Protein AF-A0A183HI91-F1 (afdb_monomer_lite)

pLDDT: mean 83.78, std 17.4, range [24.05, 95.88]

Organism: NCBI:txid387005

Sequence (184 aa):
MNICNFQEDDVPLDVRMKQYDAVLAEGVLKSEWTILAIFPSPMLYAGPTEVQWHARARLAAGVSTYIVGRDPAGIQHPDTGDYLYDPTHGSKVLSMAPGLPNLDVVPFRVAAYDKTKSKMAFFDPSRSDDFMFISGTKMRSYARDGIEPPEGFMAPKAWKVIIEFVNIFCLSYRVFLKSQDYLF

Structure (mmCIF, N/CA/C/O backbone):
data_AF-A0A183HI91-F1
#
_entry.id   AF-A0A183HI91-F1
#
loop_
_atom_site.group_PDB
_atom_site.id
_atom_site.type_symbol
_atom_site.label_atom_id
_atom_site.label_alt_id
_atom_site.label_comp_id
_atom_site.label_asym_id
_atom_site.label_entity_id
_atom_site.label_seq_id
_atom_site.pdbx_PDB_ins_code
_atom_site.Cartn_x
_atom_site.Cartn_y
_atom_site.Cartn_z
_atom_site.occupancy
_atom_site.B_iso_or_equiv
_atom_site.auth_seq_id
_atom_site.auth_comp_id
_atom_site.auth_asym_id
_atom_site.auth_atom_id
_atom_site.pdbx_PDB_model_num
ATOM 1 N N . MET A 1 1 ? 10.383 -23.361 6.490 1.00 32.69 1 MET A N 1
ATOM 2 C CA . MET A 1 1 ? 10.941 -22.759 5.261 1.00 32.69 1 MET A CA 1
ATOM 3 C C . MET A 1 1 ? 10.393 -21.343 5.195 1.00 32.69 1 MET A C 1
ATOM 5 O O . MET A 1 1 ? 9.182 -21.204 5.093 1.00 32.69 1 MET A O 1
ATOM 9 N N . ASN A 1 2 ? 11.226 -20.317 5.393 1.00 45.72 2 ASN A N 1
ATOM 10 C CA . ASN A 1 2 ? 10.772 -18.923 5.332 1.00 45.72 2 ASN A CA 1
ATOM 11 C C . ASN A 1 2 ? 10.514 -18.581 3.864 1.00 45.72 2 ASN A C 1
ATOM 13 O O . ASN A 1 2 ? 11.447 -18.514 3.073 1.00 45.72 2 ASN A O 1
ATOM 17 N N . ILE A 1 3 ? 9.237 -18.471 3.494 1.00 49.56 3 ILE A N 1
ATOM 18 C CA . ILE A 1 3 ? 8.792 -18.355 2.095 1.00 49.56 3 ILE A CA 1
ATOM 19 C C . ILE A 1 3 ? 9.192 -16.995 1.488 1.00 49.56 3 ILE A C 1
ATOM 21 O O . ILE A 1 3 ? 9.334 -16.892 0.276 1.00 49.56 3 ILE A O 1
ATOM 25 N N . CYS A 1 4 ? 9.449 -15.982 2.323 1.00 52.44 4 CYS A N 1
ATOM 26 C CA . CYS A 1 4 ? 9.899 -14.645 1.936 1.00 52.44 4 CYS A CA 1
ATOM 27 C C . CYS A 1 4 ? 10.785 -14.063 3.054 1.00 52.44 4 CYS A C 1
ATOM 29 O O . CYS A 1 4 ? 10.439 -14.200 4.229 1.00 52.44 4 CYS A O 1
ATOM 31 N N . ASN A 1 5 ? 11.882 -13.386 2.703 1.00 58.12 5 ASN A N 1
ATOM 32 C CA . ASN A 1 5 ? 12.651 -12.578 3.655 1.00 58.12 5 ASN A CA 1
ATOM 33 C C . ASN A 1 5 ? 12.019 -11.183 3.756 1.00 58.12 5 ASN A C 1
ATOM 35 O O . ASN A 1 5 ? 11.841 -10.523 2.731 1.00 58.12 5 ASN A O 1
ATOM 39 N N . PHE A 1 6 ? 11.688 -10.772 4.979 1.00 65.38 6 PHE A N 1
ATOM 40 C CA . PHE A 1 6 ? 11.247 -9.425 5.348 1.00 65.38 6 PHE A CA 1
ATOM 41 C C . PHE A 1 6 ? 12.207 -8.864 6.403 1.00 65.38 6 PHE A C 1
ATOM 43 O O . PHE A 1 6 ? 12.954 -9.627 7.020 1.00 65.38 6 PHE A O 1
ATOM 50 N N . GLN A 1 7 ? 12.188 -7.550 6.612 1.00 69.69 7 GLN A N 1
ATOM 51 C CA . GLN A 1 7 ? 12.899 -6.912 7.717 1.00 69.69 7 GLN A CA 1
ATOM 52 C C . GLN A 1 7 ? 12.356 -7.412 9.069 1.00 69.69 7 GLN A C 1
ATOM 54 O O . GLN A 1 7 ? 11.183 -7.761 9.176 1.00 69.69 7 GLN A O 1
ATOM 59 N N . GLU A 1 8 ? 13.197 -7.442 10.109 1.00 69.50 8 GLU A N 1
ATOM 60 C CA . GLU A 1 8 ? 12.844 -7.998 11.430 1.00 69.50 8 GLU A CA 1
ATOM 61 C C . GLU A 1 8 ? 11.635 -7.318 12.097 1.00 69.50 8 GLU A C 1
ATOM 63 O O . GLU A 1 8 ? 10.901 -7.964 12.842 1.00 69.50 8 GLU A O 1
ATOM 68 N N . ASP A 1 9 ? 11.390 -6.041 11.791 1.00 74.19 9 ASP A N 1
ATOM 69 C CA . ASP A 1 9 ? 10.280 -5.257 12.351 1.00 74.19 9 ASP A CA 1
ATOM 70 C C . ASP A 1 9 ? 8.944 -5.417 11.597 1.00 74.19 9 ASP A C 1
ATOM 72 O O . ASP A 1 9 ? 7.925 -4.829 12.000 1.00 74.19 9 ASP A O 1
ATOM 76 N N . ASP A 1 10 ? 8.929 -6.184 10.502 1.00 79.12 10 ASP A N 1
ATOM 77 C CA . ASP A 1 10 ? 7.719 -6.451 9.730 1.00 79.12 10 ASP A CA 1
ATOM 78 C C . ASP A 1 10 ? 6.853 -7.536 10.373 1.00 79.12 10 ASP A C 1
ATOM 80 O O . ASP A 1 10 ? 7.319 -8.491 10.994 1.00 79.12 10 ASP A O 1
ATOM 84 N N . VAL A 1 11 ? 5.538 -7.418 10.171 1.00 84.00 11 VAL A N 1
ATOM 85 C CA . VAL A 1 11 ? 4.587 -8.420 10.659 1.00 84.00 11 VAL A CA 1
ATOM 86 C C . VAL A 1 11 ? 4.826 -9.753 9.925 1.00 84.00 11 VAL A C 1
ATOM 88 O O . VAL A 1 11 ? 4.776 -9.784 8.684 1.00 84.00 11 VAL A O 1
ATOM 91 N N . PRO A 1 12 ? 5.027 -10.868 10.656 1.00 87.94 12 PRO A N 1
ATOM 92 C CA . PRO A 1 12 ? 5.241 -12.186 10.070 1.00 87.94 12 PRO A CA 1
ATOM 93 C C . PRO A 1 12 ? 4.147 -12.601 9.080 1.00 87.94 12 PRO A C 1
ATOM 95 O O . PRO A 1 12 ? 2.994 -12.163 9.152 1.00 87.94 12 PRO A O 1
ATOM 98 N N . LEU A 1 13 ? 4.516 -13.455 8.122 1.00 85.94 13 LEU A N 1
ATOM 99 C CA . LEU A 1 13 ? 3.625 -13.871 7.037 1.00 85.94 13 LEU A CA 1
ATOM 100 C C . LEU A 1 13 ? 2.351 -14.555 7.551 1.00 85.94 13 LEU A C 1
ATOM 102 O O . LEU A 1 13 ? 1.264 -14.238 7.082 1.00 85.94 13 LEU A O 1
ATOM 106 N N . ASP A 1 14 ? 2.470 -15.465 8.513 1.00 89.75 14 ASP A N 1
ATOM 107 C CA . ASP A 1 14 ? 1.343 -16.204 9.089 1.00 89.75 14 ASP A CA 1
ATOM 108 C C . ASP A 1 14 ? 0.324 -15.274 9.767 1.00 89.75 14 ASP A C 1
ATOM 110 O O . ASP A 1 14 ? -0.886 -15.459 9.621 1.00 89.75 14 ASP A O 1
ATOM 114 N N . VAL A 1 15 ? 0.801 -14.226 10.440 1.00 90.75 15 VAL A N 1
ATOM 115 C CA . VAL A 1 15 ? -0.043 -13.193 11.053 1.00 90.75 15 VAL A CA 1
ATOM 116 C C . VAL A 1 15 ? -0.732 -12.346 9.985 1.00 90.75 15 VAL A C 1
ATOM 118 O O . VAL A 1 15 ? -1.933 -12.094 10.085 1.00 90.75 15 VAL A O 1
ATOM 121 N N . ARG A 1 16 ? -0.013 -11.944 8.927 1.00 90.44 16 ARG A N 1
ATOM 122 C CA . ARG A 1 16 ? -0.613 -11.199 7.806 1.00 90.44 16 ARG A CA 1
ATOM 123 C C . ARG A 1 16 ? -1.688 -12.001 7.086 1.00 90.44 16 ARG A C 1
ATOM 125 O O . ARG A 1 16 ? -2.729 -11.439 6.775 1.00 90.44 16 ARG A O 1
ATOM 132 N N . MET A 1 17 ? -1.484 -13.301 6.879 1.00 92.69 17 MET A N 1
ATOM 133 C CA . MET A 1 17 ? -2.503 -14.162 6.267 1.00 92.69 17 MET A CA 1
ATOM 134 C C . MET A 1 17 ? -3.780 -14.211 7.113 1.00 92.69 17 MET A C 1
ATOM 136 O O . MET A 1 17 ? -4.859 -13.966 6.583 1.00 92.69 17 MET A O 1
ATOM 140 N N . LYS A 1 18 ? -3.660 -14.389 8.439 1.00 94.12 18 LYS A N 1
ATOM 141 C CA . LYS A 1 18 ? -4.812 -14.310 9.358 1.00 94.12 18 LYS A CA 1
ATOM 142 C C . LYS A 1 18 ? -5.509 -12.948 9.300 1.00 94.12 18 LYS A C 1
ATOM 144 O O . LYS A 1 18 ? -6.734 -12.873 9.375 1.00 94.12 18 LYS A O 1
ATOM 149 N N . GLN A 1 19 ? -4.738 -11.868 9.168 1.00 94.12 19 GLN A N 1
ATOM 150 C CA . GLN A 1 19 ? -5.280 -10.516 9.052 1.00 94.12 19 GLN A CA 1
ATOM 151 C C . GLN A 1 19 ? -6.049 -10.335 7.734 1.00 94.12 19 GLN A C 1
ATOM 153 O O . GLN A 1 19 ? -7.155 -9.797 7.760 1.00 94.12 19 GLN A O 1
ATOM 158 N N . TYR A 1 20 ? -5.530 -10.834 6.609 1.00 93.06 20 TYR A N 1
ATOM 159 C CA . TYR A 1 20 ? -6.219 -10.789 5.316 1.00 93.06 20 TYR A CA 1
ATOM 160 C C . TYR A 1 20 ? -7.494 -11.638 5.302 1.00 93.06 20 TYR A C 1
ATOM 162 O O . TYR A 1 20 ? -8.523 -11.170 4.810 1.00 93.06 20 TYR A O 1
ATOM 170 N N . ASP A 1 21 ? -7.469 -12.829 5.903 1.00 93.94 21 ASP A N 1
ATOM 171 C CA . ASP A 1 21 ? -8.662 -13.668 6.058 1.00 93.94 21 ASP A CA 1
ATOM 172 C C . ASP A 1 21 ? -9.749 -12.946 6.866 1.00 93.94 21 ASP A C 1
ATOM 174 O O . ASP A 1 21 ? -10.928 -12.988 6.511 1.00 93.94 21 ASP A O 1
ATOM 178 N N . ALA A 1 22 ? -9.363 -12.212 7.915 1.00 94.56 22 ALA A N 1
ATOM 179 C CA . ALA A 1 22 ? -10.292 -11.399 8.694 1.00 94.56 22 ALA A CA 1
ATOM 180 C C . ALA A 1 22 ? -10.894 -10.243 7.871 1.00 94.56 22 ALA A C 1
ATOM 182 O O . ALA A 1 22 ? -12.100 -10.013 7.948 1.00 94.56 22 ALA A O 1
ATOM 183 N N . VAL A 1 23 ? -10.094 -9.559 7.042 1.00 93.38 23 VAL A N 1
ATOM 184 C CA . VAL A 1 23 ? -10.575 -8.503 6.125 1.00 93.38 23 VAL A CA 1
ATOM 185 C C . VAL A 1 23 ? -11.598 -9.054 5.124 1.00 93.38 23 VAL A C 1
ATOM 187 O O . VAL A 1 23 ? -12.630 -8.419 4.888 1.00 93.38 23 VAL A O 1
ATOM 190 N N . LEU A 1 24 ? -11.343 -10.239 4.559 1.00 93.00 24 LEU A N 1
ATOM 191 C CA . LEU A 1 24 ? -12.271 -10.919 3.648 1.00 93.00 24 LEU A CA 1
ATOM 192 C C . LEU A 1 24 ? -13.552 -11.361 4.369 1.00 93.00 24 LEU A C 1
ATOM 194 O O . LEU A 1 24 ? -14.649 -11.174 3.845 1.00 93.00 24 LEU A O 1
ATOM 198 N N . ALA A 1 25 ? -13.434 -11.890 5.589 1.00 93.62 25 ALA A N 1
ATOM 199 C CA . ALA A 1 25 ? -14.570 -12.342 6.393 1.00 93.62 25 ALA A CA 1
ATOM 200 C C . ALA A 1 25 ? -15.494 -11.202 6.858 1.00 93.62 25 ALA A C 1
ATOM 202 O O . ALA A 1 25 ? -16.647 -11.454 7.209 1.00 93.62 25 ALA A O 1
ATOM 203 N N . GLU A 1 26 ? -15.003 -9.962 6.899 1.00 92.94 26 GLU A N 1
ATOM 204 C CA . GLU A 1 26 ? -15.807 -8.766 7.188 1.00 92.94 26 GLU A CA 1
ATOM 205 C C . GLU A 1 26 ? -16.381 -8.100 5.931 1.00 92.94 26 GLU A C 1
ATOM 207 O O . GLU A 1 26 ? -17.105 -7.113 6.035 1.00 92.94 26 GLU A O 1
ATOM 212 N N . GLY A 1 27 ? -16.087 -8.631 4.741 1.00 91.94 27 GLY A N 1
ATOM 213 C CA . GLY A 1 27 ? -16.642 -8.130 3.485 1.00 91.94 27 GLY A CA 1
ATOM 214 C C . GLY A 1 27 ? -16.090 -6.772 3.047 1.00 91.94 27 GLY A C 1
ATOM 215 O O . GLY A 1 27 ? -16.649 -6.162 2.136 1.00 91.94 27 GLY A O 1
ATOM 216 N N . VAL A 1 28 ? -14.986 -6.306 3.649 1.00 91.12 28 VAL A N 1
ATOM 217 C CA . VAL A 1 28 ? -14.257 -5.112 3.178 1.00 91.12 28 VAL A CA 1
ATOM 218 C C . VAL A 1 28 ? -13.757 -5.338 1.751 1.00 91.12 28 VAL A C 1
ATOM 220 O O . VAL A 1 28 ? -13.849 -4.451 0.904 1.00 91.12 28 VAL A O 1
ATOM 223 N N . LEU A 1 29 ? -13.285 -6.557 1.479 1.00 90.88 29 LEU A N 1
ATOM 224 C CA . LEU A 1 29 ? -13.077 -7.092 0.139 1.00 90.88 29 LEU A CA 1
ATOM 225 C C . LEU A 1 29 ? -14.041 -8.261 -0.065 1.00 90.88 29 LEU A C 1
ATOM 227 O O . LEU A 1 29 ? -14.218 -9.092 0.825 1.00 90.88 29 LEU A O 1
ATOM 231 N N . LYS A 1 30 ? -14.671 -8.338 -1.239 1.00 91.62 30 LYS A N 1
ATOM 232 C CA . LYS A 1 30 ? -15.605 -9.425 -1.555 1.00 91.62 30 LYS A CA 1
ATOM 233 C C . LYS A 1 30 ? -14.825 -10.686 -1.916 1.00 91.62 30 LYS A C 1
ATOM 235 O O . LYS A 1 30 ? -14.100 -10.687 -2.910 1.00 91.62 30 LYS A O 1
ATOM 240 N N . SER A 1 31 ? -15.013 -11.760 -1.154 1.00 90.50 31 SER A N 1
ATOM 241 C CA . SER A 1 31 ? -14.347 -13.052 -1.378 1.00 90.50 31 SER A CA 1
ATOM 242 C C . SER A 1 31 ? -14.644 -13.652 -2.756 1.00 90.50 31 SER A C 1
ATOM 244 O O . SER A 1 31 ? -13.747 -14.199 -3.382 1.00 90.50 31 SER A O 1
ATOM 246 N N . GLU A 1 32 ? -15.862 -13.470 -3.272 1.00 94.44 32 GLU A N 1
ATOM 247 C CA . GLU A 1 32 ? -16.292 -13.938 -4.603 1.00 94.44 32 GLU A CA 1
ATOM 248 C C . GLU A 1 32 ? -15.421 -13.416 -5.759 1.00 94.44 32 GLU A C 1
ATOM 250 O O . GLU A 1 32 ? -15.295 -14.077 -6.786 1.00 94.44 32 GLU A O 1
ATOM 255 N N . TRP A 1 33 ? -14.822 -12.232 -5.594 1.00 93.00 33 TRP A N 1
ATOM 256 C CA . TRP A 1 33 ? -14.044 -11.537 -6.628 1.00 93.00 33 TRP A CA 1
ATOM 257 C C . TRP A 1 33 ? -12.560 -11.414 -6.268 1.00 93.00 33 TRP A C 1
ATOM 259 O O . TRP A 1 33 ? -11.811 -10.751 -6.985 1.00 93.00 33 TRP A O 1
ATOM 269 N N . THR A 1 34 ? -12.128 -12.016 -5.154 1.00 93.06 34 THR A N 1
ATOM 270 C CA . THR A 1 34 ? -10.775 -11.837 -4.616 1.00 93.06 34 THR A CA 1
ATOM 271 C C . THR A 1 34 ? -10.050 -13.170 -4.518 1.00 93.06 34 THR A C 1
ATOM 273 O O . THR A 1 34 ? -10.474 -14.069 -3.798 1.00 93.06 34 THR A O 1
ATOM 276 N N . ILE A 1 35 ? -8.901 -13.268 -5.186 1.00 93.81 35 ILE A N 1
ATOM 277 C CA . ILE A 1 35 ? -7.965 -14.383 -5.023 1.00 93.81 35 ILE A CA 1
ATOM 278 C C . ILE A 1 35 ? -6.839 -13.923 -4.097 1.00 93.81 35 ILE A C 1
ATOM 280 O O . ILE A 1 35 ? -6.105 -12.989 -4.423 1.00 93.81 35 ILE A O 1
ATOM 284 N N . LEU A 1 36 ? -6.693 -14.592 -2.953 1.00 92.75 36 LEU A N 1
ATOM 285 C CA . LEU A 1 36 ? -5.581 -14.380 -2.030 1.00 92.75 36 LEU A CA 1
ATOM 286 C C . LEU A 1 36 ? -4.475 -15.404 -2.315 1.00 92.75 36 LEU A C 1
ATOM 288 O O . LEU A 1 36 ? -4.703 -16.609 -2.238 1.00 92.75 36 LEU A O 1
ATOM 292 N N . ALA A 1 37 ? -3.275 -14.926 -2.646 1.00 92.25 37 ALA A N 1
ATOM 293 C CA . ALA A 1 37 ? -2.123 -15.767 -2.964 1.00 92.25 37 ALA A CA 1
ATOM 294 C C . ALA A 1 37 ? -0.824 -15.174 -2.401 1.00 92.25 37 ALA A C 1
ATOM 296 O O . ALA A 1 37 ? -0.688 -13.959 -2.252 1.00 92.25 37 ALA A O 1
ATOM 297 N N . ILE A 1 38 ? 0.149 -16.042 -2.116 1.00 91.88 38 ILE A N 1
ATOM 298 C CA . ILE A 1 38 ? 1.470 -15.649 -1.614 1.00 91.88 38 ILE A CA 1
ATOM 299 C C . ILE A 1 38 ? 2.419 -15.474 -2.799 1.00 91.88 38 ILE A C 1
ATOM 301 O O . ILE A 1 38 ? 2.582 -16.380 -3.614 1.00 91.88 38 ILE A O 1
ATOM 305 N N . PHE A 1 39 ? 3.073 -14.316 -2.877 1.00 91.75 39 PHE A N 1
ATOM 306 C CA . PHE A 1 39 ? 4.145 -14.070 -3.837 1.00 91.75 39 PHE A CA 1
ATOM 307 C C . PHE A 1 39 ? 5.490 -14.488 -3.216 1.00 91.75 39 PHE A C 1
ATOM 309 O O . PHE A 1 39 ? 5.916 -13.835 -2.268 1.00 91.75 39 PHE A O 1
ATOM 316 N N . PRO A 1 40 ? 6.170 -15.537 -3.718 1.00 91.56 40 PRO A N 1
ATOM 317 C CA . PRO A 1 40 ? 7.313 -16.160 -3.037 1.00 91.56 40 PRO A CA 1
ATOM 318 C C . PRO A 1 40 ? 8.649 -15.418 -3.229 1.00 91.56 40 PRO A C 1
ATOM 320 O O . PRO A 1 40 ? 9.707 -15.957 -2.917 1.00 91.56 40 PRO A O 1
ATOM 323 N N . SER A 1 41 ? 8.640 -14.205 -3.789 1.00 88.00 41 SER A N 1
ATOM 324 C CA . SER A 1 41 ? 9.863 -13.409 -3.920 1.00 88.00 41 SER A CA 1
ATOM 325 C C . SER A 1 41 ? 10.292 -12.876 -2.550 1.00 88.00 41 SER A C 1
ATOM 327 O O . SER A 1 41 ? 9.428 -12.447 -1.778 1.00 88.00 41 SER A O 1
ATOM 329 N N . PRO A 1 42 ? 11.601 -12.822 -2.247 1.00 90.81 42 PRO A N 1
ATOM 330 C CA . PRO A 1 42 ? 12.087 -11.995 -1.149 1.00 90.81 42 PRO A CA 1
ATOM 331 C C . PRO A 1 42 ? 11.769 -10.517 -1.420 1.00 90.81 42 PRO A C 1
ATOM 333 O O . PRO A 1 42 ? 11.684 -10.109 -2.585 1.00 90.81 42 PRO A O 1
ATOM 336 N N . MET A 1 43 ? 11.596 -9.743 -0.346 1.00 89.56 43 MET A N 1
ATOM 337 C CA . MET A 1 43 ? 11.436 -8.291 -0.402 1.00 89.56 43 MET A CA 1
ATOM 338 C C . MET A 1 43 ? 12.818 -7.638 -0.284 1.00 89.56 43 MET A C 1
ATOM 340 O O . MET A 1 43 ? 13.558 -7.943 0.651 1.00 89.56 43 MET A O 1
ATOM 344 N N . LEU A 1 44 ? 13.184 -6.778 -1.237 1.00 91.88 44 LEU A N 1
ATOM 345 C CA . LEU A 1 44 ? 14.501 -6.118 -1.262 1.00 91.88 44 LEU A CA 1
ATOM 346 C C . LEU A 1 44 ? 14.470 -4.689 -0.706 1.00 91.88 44 LEU A C 1
ATOM 348 O O . LEU A 1 44 ? 15.525 -4.140 -0.402 1.00 91.88 44 LEU A O 1
ATOM 352 N N . TYR A 1 45 ? 13.278 -4.104 -0.580 1.00 91.81 45 TYR A N 1
ATOM 353 C CA . TYR A 1 45 ? 13.049 -2.704 -0.219 1.00 91.81 45 TYR A CA 1
ATOM 354 C C .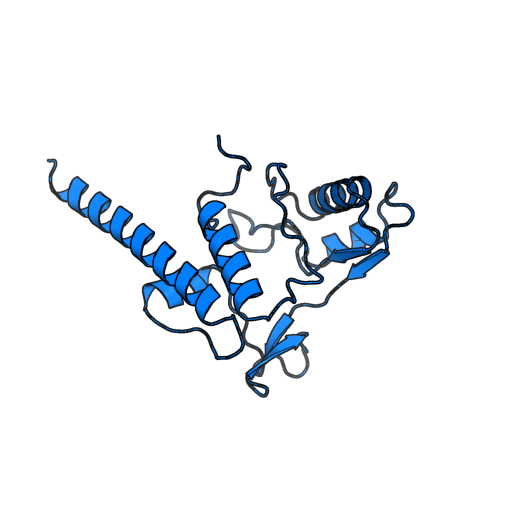 TYR A 1 45 ? 13.784 -1.728 -1.150 1.00 91.81 45 TYR A C 1
ATOM 356 O O . TYR A 1 45 ? 14.303 -0.702 -0.714 1.00 91.81 45 TYR A O 1
ATOM 364 N N . ALA A 1 46 ? 13.837 -2.056 -2.449 1.00 94.75 46 ALA A N 1
ATOM 365 C CA . ALA A 1 46 ? 14.587 -1.303 -3.459 1.00 94.75 46 ALA A CA 1
ATOM 366 C C . ALA A 1 46 ? 13.717 -0.335 -4.294 1.00 94.75 46 ALA A C 1
ATOM 368 O O . ALA A 1 46 ? 14.053 0.004 -5.437 1.00 94.75 46 ALA A O 1
ATOM 369 N N . GLY A 1 47 ? 12.580 0.097 -3.742 1.00 94.44 47 GLY A N 1
ATOM 370 C CA . GLY A 1 47 ? 11.793 1.231 -4.223 1.00 94.44 47 GLY A CA 1
ATOM 371 C C . GLY A 1 47 ? 11.397 1.156 -5.709 1.00 94.44 47 GLY A C 1
ATOM 372 O O . GLY A 1 47 ? 10.892 0.126 -6.171 1.00 94.44 47 GLY A O 1
ATOM 373 N N . PRO A 1 48 ? 11.639 2.224 -6.502 1.00 95.12 48 PRO A N 1
ATOM 374 C CA . PRO A 1 48 ? 11.280 2.281 -7.924 1.00 95.12 48 PRO A CA 1
ATOM 375 C C . PRO A 1 48 ? 11.909 1.193 -8.811 1.00 95.12 48 PRO A C 1
ATOM 377 O O . PRO A 1 48 ? 11.398 0.911 -9.897 1.00 95.12 48 PRO A O 1
ATOM 380 N N . THR A 1 49 ? 13.008 0.573 -8.384 1.00 95.25 49 THR A N 1
ATOM 381 C CA . THR A 1 49 ? 13.607 -0.558 -9.107 1.00 95.25 49 THR A CA 1
ATOM 382 C C . THR A 1 49 ? 12.821 -1.837 -8.837 1.00 95.25 49 THR A C 1
ATOM 384 O O . THR A 1 49 ? 12.469 -2.569 -9.761 1.00 95.25 49 THR A O 1
ATOM 387 N N . GLU A 1 50 ? 12.485 -2.095 -7.575 1.00 95.88 50 GLU A N 1
ATOM 388 C CA . GLU A 1 50 ? 11.776 -3.311 -7.180 1.00 95.88 50 GLU A CA 1
ATOM 389 C C . GLU A 1 50 ? 10.305 -3.312 -7.612 1.00 95.88 50 GLU A C 1
ATOM 391 O O . GLU A 1 50 ? 9.780 -4.357 -8.004 1.00 95.88 50 GLU A O 1
ATOM 396 N N . VAL A 1 51 ? 9.637 -2.154 -7.634 1.00 95.38 51 VAL A N 1
ATOM 397 C CA . VAL A 1 51 ? 8.235 -2.082 -8.085 1.00 95.38 51 VAL A CA 1
ATOM 398 C C . VAL A 1 51 ? 8.063 -2.559 -9.536 1.00 95.38 51 VAL A C 1
ATOM 400 O O . VAL A 1 51 ? 7.030 -3.137 -9.874 1.00 95.38 51 VAL A O 1
ATOM 403 N N . GLN A 1 52 ? 9.087 -2.405 -10.384 1.00 94.94 52 GLN A N 1
ATOM 404 C CA . GLN A 1 52 ? 9.078 -2.941 -11.750 1.00 94.94 52 GLN A CA 1
ATOM 405 C C . GLN A 1 52 ? 9.101 -4.475 -11.754 1.00 94.94 52 GLN A C 1
ATOM 407 O O . GLN A 1 52 ? 8.346 -5.098 -12.502 1.00 94.94 52 GLN A O 1
ATOM 412 N N . TRP A 1 53 ? 9.912 -5.093 -10.887 1.00 95.31 53 TRP A N 1
ATOM 413 C CA . TRP A 1 53 ? 9.921 -6.548 -10.693 1.00 95.31 53 TRP A CA 1
ATOM 414 C C . TRP A 1 53 ? 8.561 -7.045 -10.205 1.00 95.31 53 TRP A C 1
ATOM 416 O O . TRP A 1 53 ? 8.005 -7.996 -10.760 1.00 95.31 53 TRP A O 1
ATOM 426 N N . HIS A 1 54 ? 7.984 -6.359 -9.216 1.00 94.94 54 HIS A N 1
ATOM 427 C CA . HIS A 1 54 ? 6.666 -6.696 -8.688 1.00 94.94 54 HIS A CA 1
ATOM 428 C C . HIS A 1 54 ? 5.607 -6.672 -9.789 1.00 94.94 54 HIS A C 1
ATOM 430 O O . HIS A 1 54 ? 4.865 -7.645 -9.922 1.00 94.94 54 HIS A O 1
ATOM 436 N N . ALA A 1 55 ? 5.566 -5.613 -10.595 1.00 94.31 55 ALA A N 1
ATOM 437 C CA . ALA A 1 55 ? 4.632 -5.478 -11.707 1.00 94.31 55 ALA A CA 1
ATOM 438 C C . ALA A 1 55 ? 4.852 -6.542 -12.791 1.00 94.31 55 ALA A C 1
ATOM 440 O O . ALA A 1 55 ? 3.901 -7.205 -13.212 1.00 94.31 55 ALA A O 1
ATOM 441 N N . ARG A 1 56 ? 6.106 -6.777 -13.197 1.00 93.88 56 ARG A N 1
ATOM 442 C CA . ARG A 1 56 ? 6.449 -7.776 -14.219 1.00 93.88 56 ARG A CA 1
ATOM 443 C C . ARG A 1 56 ? 6.054 -9.189 -13.798 1.00 93.88 56 ARG A C 1
ATOM 445 O O . ARG A 1 56 ? 5.543 -9.941 -14.630 1.00 93.88 56 ARG A O 1
ATOM 452 N N . ALA A 1 57 ? 6.265 -9.542 -12.531 1.00 94.44 57 ALA A N 1
ATOM 453 C CA . ALA A 1 57 ? 5.883 -10.840 -11.988 1.00 94.44 57 ALA A CA 1
ATOM 454 C C . ALA A 1 57 ? 4.358 -11.042 -12.005 1.00 94.44 57 ALA A C 1
ATOM 456 O O . ALA A 1 57 ? 3.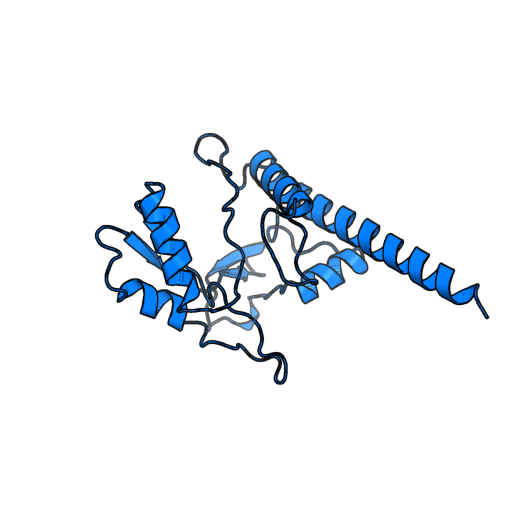890 -12.123 -12.354 1.00 94.44 57 ALA A O 1
ATOM 457 N N . ARG A 1 58 ? 3.570 -9.999 -11.700 1.00 94.50 58 ARG A N 1
ATOM 458 C CA . ARG A 1 58 ? 2.098 -10.079 -11.766 1.00 94.50 58 ARG A CA 1
ATOM 459 C C . ARG A 1 58 ? 1.598 -10.147 -13.206 1.00 94.50 58 ARG A C 1
ATOM 461 O O . ARG A 1 58 ? 0.708 -10.944 -13.484 1.00 94.50 58 ARG A O 1
ATOM 468 N N . LEU A 1 59 ? 2.225 -9.413 -14.125 1.00 93.50 59 LEU A N 1
ATOM 469 C CA . LEU A 1 59 ? 1.950 -9.547 -15.558 1.00 93.50 59 LEU A CA 1
ATOM 470 C C . LEU A 1 59 ? 2.194 -10.987 -16.041 1.00 93.50 59 LEU A C 1
ATOM 472 O O . LEU A 1 59 ? 1.376 -11.546 -16.763 1.00 93.50 59 LEU A O 1
ATOM 476 N N . ALA A 1 60 ? 3.288 -11.621 -15.603 1.00 93.06 60 ALA A N 1
ATOM 477 C CA . ALA A 1 60 ? 3.573 -13.024 -15.918 1.00 93.06 60 ALA A CA 1
ATOM 478 C C . ALA A 1 60 ? 2.561 -14.007 -15.294 1.00 93.06 60 ALA A C 1
ATOM 480 O O . ALA A 1 60 ? 2.332 -15.075 -15.853 1.00 93.06 60 ALA A O 1
ATOM 481 N N . ALA A 1 61 ? 1.924 -13.634 -14.181 1.00 93.25 61 ALA A N 1
ATOM 482 C CA . ALA A 1 61 ? 0.831 -14.381 -13.557 1.00 93.25 61 ALA A CA 1
ATOM 483 C C . ALA A 1 61 ? -0.551 -14.110 -14.195 1.00 93.25 61 ALA A C 1
ATOM 485 O O . ALA A 1 61 ? -1.559 -14.598 -13.690 1.00 93.25 61 ALA A O 1
ATOM 486 N N . GLY A 1 62 ? -0.613 -13.340 -15.289 1.00 93.38 62 GLY A N 1
ATOM 487 C CA . GLY A 1 62 ? -1.849 -13.053 -16.025 1.00 93.38 62 GLY A CA 1
ATOM 488 C C . GLY A 1 62 ? -2.621 -11.820 -15.545 1.00 93.38 62 GLY A C 1
ATOM 489 O O . GLY A 1 62 ? -3.753 -11.614 -15.972 1.00 93.38 62 GLY A O 1
ATOM 490 N N . VAL A 1 63 ? -2.038 -10.987 -14.677 1.00 93.06 63 VAL A N 1
ATOM 491 C CA . VAL A 1 63 ? -2.663 -9.730 -14.239 1.00 93.06 63 VAL A CA 1
ATOM 492 C C . VAL A 1 63 ? -2.515 -8.664 -15.325 1.00 93.06 63 VAL A C 1
ATOM 494 O O . VAL A 1 63 ? -1.400 -8.340 -15.730 1.00 93.06 63 VAL A O 1
ATOM 497 N N . SER A 1 64 ? -3.633 -8.081 -15.759 1.00 92.69 64 SER A N 1
ATOM 498 C CA . SER A 1 64 ? -3.668 -6.998 -16.755 1.00 92.69 64 SER A CA 1
ATOM 499 C C . SER A 1 64 ? -3.599 -5.596 -16.151 1.00 92.69 64 SER A C 1
ATOM 501 O O . SER A 1 64 ? -3.220 -4.657 -16.843 1.00 92.69 64 SER A O 1
ATOM 503 N N . THR A 1 65 ? -3.963 -5.440 -14.876 1.00 93.88 65 THR A N 1
ATOM 504 C CA . THR A 1 65 ? -4.074 -4.139 -14.204 1.00 93.88 65 THR A CA 1
ATOM 505 C C . THR A 1 65 ? -3.294 -4.151 -12.894 1.00 93.88 65 THR A C 1
ATOM 507 O O . THR A 1 65 ? -3.515 -5.014 -12.045 1.00 93.88 65 THR A O 1
ATOM 510 N N . TYR A 1 66 ? -2.385 -3.194 -12.711 1.00 94.31 66 TYR A N 1
ATOM 511 C CA . TYR A 1 66 ? -1.497 -3.114 -11.553 1.00 94.31 66 TYR A CA 1
ATOM 512 C C . TYR A 1 66 ? -1.724 -1.830 -10.757 1.00 94.31 66 TYR A C 1
ATOM 514 O O . TYR A 1 66 ? -1.506 -0.721 -11.244 1.00 94.31 66 TYR A O 1
ATOM 522 N N . ILE A 1 67 ? -2.135 -1.990 -9.502 1.00 93.19 67 ILE A N 1
ATOM 523 C CA . ILE A 1 67 ? -2.357 -0.888 -8.566 1.00 93.19 67 ILE A CA 1
ATOM 524 C C . ILE A 1 67 ? -1.014 -0.462 -7.969 1.00 93.19 67 ILE A C 1
ATOM 526 O O . ILE A 1 67 ? -0.301 -1.283 -7.391 1.00 93.19 67 ILE A O 1
ATOM 530 N N . VAL A 1 68 ? -0.685 0.829 -8.058 1.00 93.00 68 VAL A N 1
ATOM 531 C CA . VAL A 1 68 ? 0.525 1.400 -7.449 1.00 93.00 68 VAL A CA 1
ATOM 532 C C . VAL A 1 68 ? 0.179 2.631 -6.615 1.00 93.00 68 VAL A C 1
ATOM 534 O O . VAL A 1 68 ? -0.526 3.530 -7.064 1.00 93.00 68 VAL A O 1
ATOM 537 N N . GLY A 1 69 ? 0.654 2.659 -5.372 1.00 90.50 69 GLY A N 1
ATOM 538 C CA . GLY A 1 69 ? 0.447 3.771 -4.446 1.00 90.50 69 GLY A CA 1
ATOM 539 C C . GLY A 1 69 ? 1.668 4.682 -4.324 1.00 90.50 69 GLY A C 1
ATOM 540 O O . GLY A 1 69 ? 2.549 4.711 -5.184 1.00 90.50 69 GLY A O 1
ATOM 541 N N . ARG A 1 70 ? 1.720 5.409 -3.206 1.00 89.81 70 ARG A N 1
ATOM 542 C CA . ARG A 1 70 ? 2.879 6.203 -2.787 1.00 89.81 70 ARG A CA 1
ATOM 543 C C . ARG A 1 70 ? 3.975 5.305 -2.211 1.00 89.81 70 ARG A C 1
ATOM 545 O O . ARG A 1 70 ? 3.664 4.424 -1.419 1.00 89.81 70 ARG A O 1
ATOM 552 N N . ASP A 1 71 ? 5.224 5.612 -2.554 1.00 90.56 71 ASP A N 1
ATOM 553 C CA . ASP A 1 71 ? 6.444 4.962 -2.052 1.00 90.56 71 ASP A CA 1
ATOM 554 C C . ASP A 1 71 ? 6.422 3.416 -2.134 1.00 90.56 71 ASP A C 1
ATOM 556 O O . ASP A 1 71 ? 6.611 2.722 -1.132 1.00 90.56 71 ASP A O 1
ATOM 560 N N . PRO A 1 72 ? 6.120 2.831 -3.313 1.00 89.88 72 PRO A N 1
ATOM 561 C CA . PRO A 1 72 ? 6.029 1.382 -3.439 1.00 89.88 72 PRO A CA 1
ATOM 562 C C . PRO A 1 72 ? 7.410 0.739 -3.270 1.00 89.88 72 PRO A C 1
ATOM 564 O O . PRO A 1 72 ? 8.382 1.180 -3.883 1.00 89.88 72 PRO A O 1
ATOM 567 N N . ALA A 1 73 ? 7.466 -0.326 -2.466 1.00 90.31 73 ALA A N 1
ATOM 568 C CA . ALA A 1 73 ? 8.700 -1.023 -2.091 1.00 90.31 73 ALA A CA 1
ATOM 569 C C . ALA A 1 73 ? 9.770 -0.118 -1.443 1.00 90.31 73 ALA A C 1
ATOM 571 O O . ALA A 1 73 ? 10.949 -0.468 -1.441 1.00 90.31 73 ALA A O 1
ATOM 572 N N . GLY A 1 74 ? 9.374 1.043 -0.915 1.00 88.94 74 GLY A N 1
ATOM 573 C CA . GLY A 1 74 ? 10.264 1.941 -0.194 1.00 88.94 74 GLY A CA 1
ATOM 574 C C . GLY A 1 74 ? 10.495 1.525 1.256 1.00 88.94 74 GLY A C 1
ATOM 575 O O . GLY A 1 74 ? 9.762 0.718 1.830 1.00 88.94 74 GLY A O 1
ATOM 576 N N . ILE A 1 75 ? 11.533 2.112 1.840 1.00 88.38 75 ILE A N 1
ATOM 577 C CA . ILE A 1 75 ? 11.890 2.016 3.254 1.00 88.38 75 ILE A CA 1
ATOM 578 C C . ILE A 1 75 ? 12.406 3.382 3.715 1.00 88.38 75 ILE A C 1
ATOM 580 O O . ILE A 1 75 ? 12.786 4.230 2.900 1.00 88.38 75 ILE A O 1
ATOM 584 N N . GLN A 1 76 ? 12.399 3.614 5.023 1.00 87.44 76 GLN A N 1
ATOM 585 C CA . GLN A 1 76 ? 13.074 4.772 5.596 1.00 87.44 76 GLN A CA 1
ATOM 586 C C . GLN A 1 76 ? 14.591 4.599 5.497 1.00 87.44 76 GLN A C 1
ATOM 588 O O . GLN A 1 76 ? 15.122 3.499 5.651 1.00 87.44 76 GLN A O 1
ATOM 593 N N . HIS A 1 77 ? 15.289 5.697 5.240 1.00 86.19 77 HIS A N 1
ATOM 594 C CA . HIS A 1 77 ? 16.736 5.742 5.267 1.00 86.19 77 HIS A CA 1
ATOM 595 C C . HIS A 1 77 ? 17.217 5.408 6.692 1.00 86.19 77 HIS A C 1
ATOM 597 O O . HIS A 1 77 ? 16.781 6.079 7.631 1.00 86.19 77 HIS A O 1
ATOM 603 N N . PRO A 1 78 ? 18.122 4.426 6.880 1.00 84.31 78 PRO A N 1
ATOM 604 C CA . PRO A 1 78 ? 18.548 3.982 8.211 1.00 84.31 78 PRO A CA 1
ATOM 605 C C . PRO A 1 78 ? 19.114 5.106 9.085 1.00 84.31 78 PRO A C 1
ATOM 607 O O . PRO A 1 78 ? 18.818 5.169 10.273 1.00 84.31 78 PRO A O 1
ATOM 610 N N . ASP A 1 79 ? 19.887 6.013 8.479 1.00 87.00 79 ASP A N 1
ATOM 611 C CA . ASP A 1 79 ? 20.562 7.082 9.223 1.00 87.00 79 ASP A CA 1
ATOM 612 C C . ASP A 1 79 ? 19.700 8.331 9.466 1.00 87.00 79 ASP A C 1
ATOM 614 O O . ASP A 1 79 ? 19.825 8.966 10.510 1.00 87.00 79 ASP A O 1
ATOM 618 N N . THR A 1 80 ? 18.844 8.722 8.512 1.00 87.38 80 THR A N 1
ATOM 619 C CA . THR A 1 80 ? 18.093 9.990 8.593 1.00 87.38 80 THR A CA 1
ATOM 620 C C . THR A 1 80 ? 16.641 9.802 9.020 1.00 87.38 80 THR A C 1
ATOM 622 O O . THR A 1 80 ? 16.020 10.751 9.489 1.00 87.38 80 THR A O 1
ATOM 625 N N . GLY A 1 81 ? 16.078 8.601 8.859 1.00 82.69 81 GLY A N 1
ATOM 626 C CA . GLY A 1 81 ? 14.656 8.326 9.085 1.00 82.69 81 GLY A CA 1
ATOM 627 C C . GLY A 1 81 ? 13.714 8.910 8.020 1.00 82.69 81 GLY A C 1
ATOM 628 O O . GLY A 1 81 ? 12.507 8.664 8.076 1.00 82.69 81 GLY A O 1
ATOM 629 N N . ASP A 1 82 ? 14.243 9.649 7.039 1.00 87.25 82 ASP A N 1
ATOM 630 C CA . ASP A 1 82 ? 13.489 10.154 5.888 1.00 87.25 82 ASP A CA 1
ATOM 631 C C . ASP A 1 82 ? 13.216 9.042 4.866 1.00 87.25 82 ASP A C 1
ATOM 633 O O . ASP A 1 82 ? 13.703 7.922 4.988 1.00 87.25 82 ASP A O 1
ATOM 637 N N . TYR A 1 83 ? 12.432 9.328 3.827 1.00 87.50 83 TYR A N 1
ATOM 638 C CA . TYR A 1 83 ? 12.222 8.372 2.737 1.00 87.50 83 TYR A CA 1
ATOM 639 C C . TYR A 1 83 ? 13.531 8.108 1.984 1.00 87.50 83 TYR A C 1
ATOM 641 O O . TYR A 1 83 ? 14.176 9.049 1.522 1.00 87.50 83 TYR A O 1
ATOM 649 N N . LEU A 1 84 ? 13.894 6.832 1.804 1.00 92.69 84 LEU A N 1
ATOM 650 C CA . LEU A 1 84 ? 15.062 6.455 0.999 1.00 92.69 84 LEU A CA 1
ATOM 651 C C . LEU A 1 84 ? 14.866 6.794 -0.488 1.00 92.69 84 LEU A C 1
ATOM 653 O O . LEU A 1 84 ? 15.824 7.080 -1.204 1.00 92.69 84 LEU A O 1
ATOM 657 N N . TYR A 1 85 ? 13.614 6.780 -0.947 1.00 93.19 85 TYR A N 1
ATOM 658 C CA . TYR A 1 85 ? 13.224 7.099 -2.315 1.00 93.19 85 TYR A CA 1
ATOM 659 C C . TYR A 1 85 ? 12.192 8.223 -2.325 1.00 93.19 85 TYR A C 1
ATOM 661 O O . TYR A 1 85 ? 11.381 8.346 -1.410 1.00 93.19 85 TYR A O 1
ATOM 669 N N . ASP A 1 86 ? 12.167 9.026 -3.392 1.00 92.88 86 ASP A N 1
ATOM 670 C CA . ASP A 1 86 ? 11.064 9.968 -3.573 1.00 92.88 86 ASP A CA 1
ATOM 671 C C . ASP A 1 86 ? 9.739 9.181 -3.674 1.00 92.88 86 ASP A C 1
ATOM 673 O O . ASP A 1 86 ? 9.605 8.303 -4.540 1.00 92.88 86 ASP A O 1
ATOM 677 N N . PRO A 1 87 ? 8.728 9.511 -2.850 1.00 91.00 87 PRO A N 1
ATOM 678 C CA . PRO A 1 87 ? 7.488 8.744 -2.775 1.00 91.00 87 PRO A CA 1
ATOM 679 C C . PRO A 1 87 ? 6.671 8.689 -4.077 1.00 91.00 87 PRO A C 1
ATOM 681 O O . PRO A 1 87 ? 5.733 7.896 -4.187 1.00 91.00 87 PRO A O 1
ATOM 684 N N . THR A 1 88 ? 6.974 9.543 -5.056 1.00 91.12 88 THR A N 1
ATOM 685 C CA . THR A 1 88 ? 6.314 9.593 -6.367 1.00 91.12 88 THR A CA 1
ATOM 686 C C . THR A 1 88 ? 7.069 8.833 -7.453 1.00 91.12 88 THR A C 1
ATOM 688 O O . THR A 1 88 ? 6.501 8.570 -8.514 1.00 91.12 88 THR A O 1
ATOM 691 N N . HIS A 1 89 ? 8.337 8.472 -7.230 1.00 94.00 89 HIS A N 1
ATOM 692 C CA . HIS A 1 89 ? 9.160 7.854 -8.270 1.00 94.00 89 HIS A CA 1
ATOM 693 C C . HIS A 1 89 ? 8.655 6.476 -8.673 1.00 94.00 89 HIS A C 1
ATOM 695 O O . HIS A 1 89 ? 8.692 6.156 -9.854 1.00 94.00 89 HIS A O 1
ATOM 701 N N . GLY A 1 90 ? 8.135 5.680 -7.740 1.00 92.12 90 GLY A N 1
ATOM 702 C CA . GLY A 1 90 ? 7.681 4.330 -8.059 1.00 92.12 90 GLY A CA 1
ATOM 703 C C . GLY A 1 90 ? 6.587 4.291 -9.129 1.00 92.12 90 GLY A C 1
ATOM 704 O O . GLY A 1 90 ? 6.707 3.545 -10.095 1.00 92.12 90 GLY A O 1
ATOM 705 N N . SER A 1 91 ? 5.558 5.137 -9.015 1.00 90.81 91 SER A N 1
ATOM 706 C CA . SER A 1 91 ? 4.490 5.206 -10.021 1.00 90.81 91 SER A CA 1
ATOM 707 C C . SER A 1 91 ? 4.974 5.815 -11.339 1.00 90.81 91 SER A C 1
ATOM 709 O O . SER A 1 91 ? 4.698 5.256 -12.397 1.00 90.81 91 SER A O 1
ATOM 711 N N . LYS A 1 92 ? 5.755 6.905 -11.286 1.00 92.00 92 LYS A N 1
ATOM 712 C CA . LYS A 1 92 ? 6.332 7.556 -12.477 1.00 92.00 92 LYS A CA 1
ATOM 713 C C . LYS A 1 92 ? 7.218 6.605 -13.282 1.00 92.00 92 LYS A C 1
ATOM 715 O O . LYS A 1 92 ? 7.058 6.504 -14.494 1.00 92.00 92 LYS A O 1
ATOM 720 N N . VAL A 1 93 ? 8.128 5.903 -12.605 1.00 92.94 93 VAL A N 1
ATOM 721 C CA . VAL A 1 93 ? 9.042 4.936 -13.224 1.00 92.94 93 VAL A CA 1
ATOM 722 C C . VAL A 1 93 ? 8.254 3.784 -13.832 1.00 92.94 93 VAL A C 1
ATOM 724 O O . VAL A 1 93 ? 8.545 3.387 -14.954 1.00 92.94 93 VAL A O 1
ATOM 727 N N . LEU A 1 94 ? 7.219 3.292 -13.147 1.00 91.00 94 LEU A N 1
ATOM 728 C CA . LEU A 1 94 ? 6.405 2.197 -13.663 1.00 91.00 94 LEU A CA 1
ATOM 729 C C . LEU A 1 94 ? 5.624 2.583 -14.928 1.00 91.00 94 LEU A C 1
ATOM 731 O O . LEU A 1 94 ? 5.573 1.791 -15.864 1.00 91.00 94 LEU A O 1
ATOM 735 N N . SER A 1 95 ? 5.090 3.806 -15.001 1.00 87.88 95 SER A N 1
ATOM 736 C CA . SER A 1 95 ? 4.403 4.318 -16.198 1.00 87.88 95 SER A CA 1
ATOM 737 C C . SER A 1 95 ? 5.310 4.467 -17.424 1.00 87.88 95 SER A C 1
ATOM 739 O O . SER A 1 95 ? 4.804 4.507 -18.542 1.00 87.88 95 SER A O 1
ATOM 741 N N . MET A 1 96 ? 6.629 4.563 -17.235 1.00 89.81 96 MET A N 1
ATOM 742 C CA . MET A 1 96 ? 7.608 4.707 -18.322 1.00 89.81 96 MET A CA 1
ATOM 743 C C . MET A 1 96 ? 8.497 3.469 -18.514 1.00 89.81 96 MET A C 1
ATOM 745 O O . MET A 1 96 ? 9.394 3.485 -19.358 1.00 89.81 96 MET A O 1
ATOM 749 N N . ALA A 1 97 ? 8.292 2.411 -17.724 1.00 89.62 97 ALA A N 1
ATOM 750 C CA . ALA A 1 97 ? 9.181 1.259 -17.708 1.00 89.62 97 ALA A CA 1
ATOM 751 C C . ALA A 1 97 ? 9.063 0.450 -19.016 1.00 89.62 97 ALA A C 1
ATOM 753 O O . ALA A 1 97 ? 7.964 0.020 -19.387 1.00 89.62 97 ALA A O 1
ATOM 754 N N . PRO A 1 98 ? 10.180 0.184 -19.718 1.00 87.25 98 PRO A N 1
ATOM 755 C CA . PRO A 1 98 ? 10.163 -0.693 -20.878 1.00 87.25 98 PRO A CA 1
ATOM 756 C C . PRO A 1 98 ? 9.864 -2.138 -20.447 1.00 87.25 98 PRO A C 1
ATOM 758 O O . PRO A 1 98 ? 10.251 -2.578 -19.368 1.00 87.25 98 PRO A O 1
ATOM 761 N N . GLY A 1 99 ? 9.201 -2.914 -21.307 1.00 79.56 99 GLY A N 1
ATOM 762 C CA . GLY A 1 99 ? 8.961 -4.341 -21.041 1.00 79.56 99 GLY A CA 1
ATOM 763 C C . GLY A 1 99 ? 7.758 -4.657 -20.142 1.00 79.56 99 GLY A C 1
ATOM 764 O O . GLY A 1 99 ? 7.588 -5.813 -19.752 1.00 79.56 99 GLY A O 1
ATOM 765 N N . LEU A 1 100 ? 6.886 -3.674 -19.890 1.00 84.12 100 LEU A N 1
ATOM 766 C CA . LEU A 1 100 ? 5.540 -3.866 -19.331 1.00 84.12 100 LEU A CA 1
ATOM 767 C C . LEU A 1 100 ? 4.429 -3.602 -20.376 1.00 84.12 100 LEU A C 1
ATOM 769 O O . LEU A 1 100 ? 3.503 -2.839 -20.100 1.00 84.12 100 LEU A O 1
ATOM 773 N N . PRO A 1 101 ? 4.496 -4.176 -21.598 1.00 77.38 101 PRO A N 1
ATOM 774 C CA . PRO A 1 101 ? 3.447 -3.958 -22.585 1.00 77.38 101 PRO A CA 1
ATOM 775 C C . PRO A 1 101 ? 2.124 -4.531 -22.068 1.00 77.38 101 PRO A C 1
ATOM 777 O O . PRO A 1 101 ? 2.098 -5.614 -21.484 1.00 77.38 101 PRO A O 1
ATOM 780 N N . ASN A 1 102 ? 1.026 -3.819 -22.322 1.00 81.81 102 ASN A N 1
ATOM 781 C CA . ASN A 1 102 ? -0.339 -4.219 -21.960 1.00 81.81 102 ASN A CA 1
ATOM 782 C C . ASN A 1 102 ? -0.623 -4.331 -20.449 1.00 81.81 102 ASN A C 1
ATOM 784 O O . ASN A 1 102 ? -1.648 -4.901 -20.079 1.00 81.81 102 ASN A O 1
ATOM 788 N N . LEU A 1 103 ? 0.247 -3.798 -19.584 1.00 89.00 103 LEU A N 1
ATOM 789 C CA . LEU A 1 103 ? -0.064 -3.637 -18.167 1.00 89.00 103 LEU A CA 1
ATOM 790 C C . LEU A 1 103 ? -0.677 -2.252 -17.935 1.00 89.00 103 LEU A C 1
ATOM 792 O O . LEU A 1 103 ? -0.003 -1.237 -18.105 1.00 89.00 103 LEU A O 1
ATOM 796 N N . ASP A 1 104 ? -1.940 -2.214 -17.528 1.00 92.06 104 ASP A N 1
ATOM 797 C CA . ASP A 1 104 ? -2.611 -0.978 -17.136 1.00 92.06 104 ASP A CA 1
ATOM 798 C C . ASP A 1 104 ? -2.205 -0.598 -15.708 1.00 92.06 104 ASP A C 1
ATOM 800 O O . ASP A 1 104 ? -2.568 -1.263 -14.733 1.00 92.06 104 ASP A O 1
ATOM 804 N N . VAL A 1 105 ? -1.389 0.444 -15.577 1.00 90.31 105 VAL A N 1
ATOM 805 C CA . VAL A 1 105 ? -0.914 0.925 -14.278 1.00 90.31 105 VAL A CA 1
ATOM 806 C C . VAL A 1 105 ? -1.913 1.934 -13.728 1.00 90.31 105 VAL A C 1
ATOM 808 O O . VAL A 1 105 ? -2.108 2.999 -14.309 1.00 90.31 105 VAL A O 1
ATOM 811 N N . VAL A 1 106 ? -2.485 1.636 -12.561 1.00 91.25 106 VAL A N 1
ATOM 812 C CA . VAL A 1 106 ? -3.463 2.497 -11.883 1.00 91.25 106 VAL A CA 1
ATOM 813 C C . VAL A 1 106 ? -2.791 3.183 -10.690 1.00 91.25 106 VAL A C 1
ATOM 815 O O . VAL A 1 106 ? -2.674 2.576 -9.617 1.00 91.25 106 VAL A O 1
ATOM 818 N N . PRO A 1 107 ? -2.311 4.433 -10.849 1.00 88.94 107 PRO A N 1
ATOM 819 C CA . PRO A 1 107 ? -1.685 5.167 -9.764 1.00 88.94 107 PRO A CA 1
ATOM 820 C C . PRO A 1 107 ? -2.732 5.721 -8.796 1.00 88.94 107 PRO A C 1
ATOM 822 O O . PRO A 1 107 ? -3.682 6.399 -9.191 1.00 88.94 107 PRO A O 1
ATOM 825 N N . PHE A 1 108 ? -2.511 5.507 -7.504 1.00 86.88 108 PHE A N 1
ATOM 826 C CA . PHE A 1 108 ? -3.317 6.088 -6.439 1.00 86.88 108 PHE A CA 1
ATOM 827 C C . PHE A 1 108 ? -2.544 7.156 -5.673 1.00 86.88 108 PHE A C 1
ATOM 829 O O . PHE A 1 108 ? -1.363 7.014 -5.352 1.00 86.88 108 PHE A O 1
ATOM 836 N N . ARG A 1 109 ? -3.256 8.235 -5.336 1.00 85.94 109 ARG A N 1
ATOM 837 C CA . ARG A 1 109 ? -2.782 9.230 -4.371 1.00 85.94 109 ARG A CA 1
ATOM 838 C C . ARG A 1 109 ? -2.825 8.645 -2.961 1.00 85.94 109 ARG A C 1
ATOM 840 O O . ARG A 1 109 ? -3.488 7.642 -2.710 1.00 85.94 109 ARG A O 1
ATOM 847 N N . VAL A 1 110 ? -2.136 9.301 -2.033 1.00 87.69 110 VAL A N 1
ATOM 848 C CA . VAL A 1 110 ? -2.097 8.882 -0.627 1.00 87.69 110 VAL A CA 1
ATOM 849 C C . VAL A 1 110 ? -3.508 8.822 -0.061 1.00 87.69 110 VAL A C 1
ATOM 851 O O . VAL A 1 110 ? -4.255 9.790 -0.181 1.00 87.69 110 VAL A O 1
ATOM 854 N N . ALA A 1 111 ? -3.865 7.699 0.554 1.00 89.38 111 ALA A N 1
ATOM 855 C CA . ALA A 1 111 ? -5.072 7.586 1.356 1.00 89.38 111 ALA A CA 1
ATOM 856 C C . ALA A 1 111 ? -4.718 7.798 2.832 1.00 89.38 111 ALA A C 1
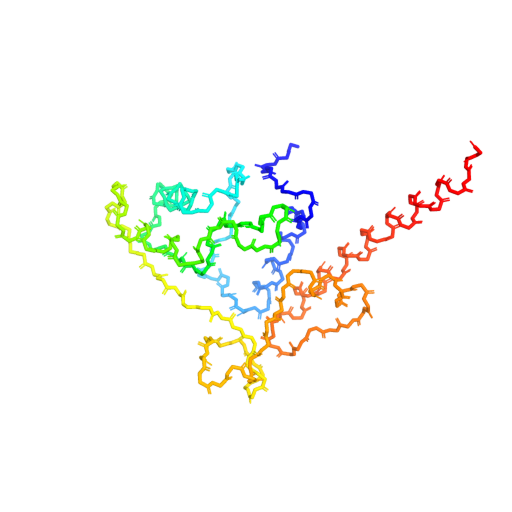ATOM 858 O O . ALA A 1 111 ? -3.718 7.271 3.320 1.00 89.38 111 ALA A O 1
ATOM 859 N N . ALA A 1 112 ? -5.536 8.575 3.529 1.00 91.88 112 ALA A N 1
ATOM 860 C CA . ALA A 1 112 ? -5.411 8.849 4.954 1.00 91.88 112 ALA A CA 1
ATOM 861 C C . ALA A 1 112 ? -6.796 8.808 5.608 1.00 91.88 112 ALA A C 1
ATOM 863 O O . ALA A 1 112 ? -7.822 8.838 4.921 1.00 91.88 112 ALA A O 1
ATOM 864 N N . TYR A 1 113 ? -6.830 8.723 6.935 1.00 92.94 113 TYR A N 1
ATOM 865 C CA . TYR A 1 113 ? -8.089 8.714 7.667 1.00 92.94 113 TYR A CA 1
ATOM 866 C C . TYR A 1 113 ? -8.667 10.130 7.720 1.00 92.94 113 TYR A C 1
ATOM 868 O O . TYR A 1 113 ? -8.047 11.028 8.287 1.00 92.94 113 TYR A O 1
ATOM 876 N N . ASP A 1 114 ? -9.834 10.342 7.118 1.00 94.38 114 ASP A N 1
ATOM 877 C CA . ASP A 1 114 ? -10.538 11.623 7.121 1.00 94.38 114 ASP A CA 1
ATOM 878 C C . ASP A 1 114 ? -11.415 11.715 8.376 1.00 94.38 114 ASP A C 1
ATOM 880 O O . ASP A 1 114 ? -12.450 11.047 8.470 1.00 94.38 114 ASP A O 1
ATOM 884 N N . LYS A 1 115 ? -11.007 12.552 9.339 1.00 92.88 115 LYS A N 1
ATOM 885 C CA . LYS A 1 115 ? -11.698 12.713 10.629 1.00 92.88 115 LYS A CA 1
ATOM 886 C C . LYS A 1 115 ? -13.123 13.239 10.469 1.00 92.88 115 LYS A C 1
ATOM 888 O O . LYS A 1 115 ? -13.962 12.958 11.314 1.00 92.88 115 LYS A O 1
ATOM 893 N N . THR A 1 116 ? -13.404 13.982 9.398 1.00 93.19 116 THR A N 1
ATOM 894 C CA . THR A 1 116 ? -14.731 14.577 9.162 1.00 93.19 116 THR A CA 1
ATOM 895 C C . THR A 1 116 ? -15.749 13.557 8.658 1.00 93.19 116 THR A C 1
ATOM 897 O O . THR A 1 116 ? -16.950 13.726 8.854 1.00 93.19 116 THR A O 1
ATOM 900 N N . LYS A 1 117 ? -15.275 12.490 8.002 1.00 91.00 117 LYS A N 1
ATOM 901 C CA . LYS A 1 117 ? -16.111 11.450 7.380 1.00 91.00 117 LYS A CA 1
ATOM 902 C C . LYS A 1 117 ? -16.009 10.096 8.075 1.00 91.00 117 LYS A C 1
ATOM 904 O O . LYS A 1 117 ? -16.659 9.157 7.621 1.00 91.00 117 LYS A O 1
ATOM 909 N N . SER A 1 118 ? -15.159 9.995 9.093 1.00 92.06 118 SER A N 1
ATOM 910 C CA . SER A 1 118 ? -14.834 8.768 9.821 1.00 92.06 118 SER A CA 1
ATOM 911 C C . SER A 1 118 ? -14.519 7.577 8.911 1.00 92.06 118 SER A C 1
ATOM 913 O O . SER A 1 118 ? -15.052 6.483 9.072 1.00 92.06 118 SER A O 1
ATOM 915 N N . LYS A 1 119 ? -13.708 7.811 7.871 1.00 92.56 119 LYS A N 1
ATOM 916 C CA . LYS A 1 119 ? -13.320 6.772 6.904 1.00 92.56 119 LYS A CA 1
ATOM 917 C C . LYS A 1 119 ? -12.028 7.111 6.176 1.00 92.56 119 LYS A C 1
ATOM 919 O O . LYS A 1 119 ? -11.609 8.267 6.121 1.00 92.56 119 LYS A O 1
ATOM 924 N N . MET A 1 120 ? -11.436 6.105 5.540 1.00 92.12 120 MET A N 1
ATOM 925 C CA . MET A 1 120 ? -10.308 6.303 4.632 1.00 92.12 120 MET A CA 1
ATOM 926 C C . MET A 1 120 ? -10.737 7.083 3.380 1.00 92.12 120 MET A C 1
ATOM 928 O O . MET A 1 120 ? -11.728 6.748 2.726 1.00 92.12 120 MET A O 1
ATOM 932 N N . ALA A 1 121 ? -9.981 8.124 3.035 1.00 93.06 121 ALA A N 1
ATOM 933 C CA . ALA A 1 121 ? -10.182 8.925 1.831 1.00 93.06 121 ALA A CA 1
ATOM 934 C C . ALA A 1 121 ? -8.839 9.379 1.246 1.00 93.06 121 ALA A C 1
ATOM 936 O O . ALA A 1 121 ? -7.810 9.357 1.921 1.00 93.06 121 ALA A O 1
ATOM 937 N N . PHE A 1 122 ? -8.839 9.812 -0.016 1.00 91.69 122 PHE A N 1
ATOM 938 C CA . PHE A 1 122 ? -7.649 10.422 -0.607 1.00 91.69 122 PHE A CA 1
ATOM 939 C C . PHE A 1 122 ? -7.307 11.727 0.106 1.00 91.69 122 PHE A C 1
ATOM 941 O O . PHE A 1 122 ? -8.180 12.572 0.309 1.00 91.69 122 PHE A O 1
ATOM 948 N N . PHE A 1 123 ? -6.032 11.869 0.455 1.00 91.19 123 PHE A N 1
ATOM 949 C CA . PHE A 1 123 ? -5.487 13.050 1.097 1.00 91.19 123 PHE A CA 1
ATOM 950 C C . PHE A 1 123 ? -5.661 14.278 0.204 1.00 91.19 123 PHE A C 1
ATOM 952 O O . PHE A 1 123 ? -5.385 14.239 -0.999 1.00 91.19 123 PHE A O 1
ATOM 959 N N . ASP A 1 124 ? -6.100 15.365 0.825 1.00 91.94 124 ASP A N 1
ATOM 960 C CA . ASP A 1 124 ? -6.319 16.650 0.186 1.00 91.94 124 ASP A CA 1
ATOM 961 C C . ASP A 1 124 ? -5.516 17.731 0.933 1.00 91.94 124 ASP A C 1
ATOM 963 O O . ASP A 1 124 ? -5.838 18.038 2.086 1.00 91.94 124 ASP A O 1
ATOM 967 N N . PRO A 1 125 ? -4.462 18.291 0.307 1.00 90.88 125 PRO A N 1
ATOM 968 C CA . PRO A 1 125 ? -3.586 19.267 0.944 1.00 90.88 125 PRO A CA 1
ATOM 969 C C . PRO A 1 125 ? -4.296 20.534 1.424 1.00 90.88 125 PRO A C 1
ATOM 971 O O . PRO A 1 125 ? -3.823 21.146 2.376 1.00 90.88 125 PRO A O 1
ATOM 974 N N . SER A 1 126 ? -5.419 20.936 0.812 1.00 94.12 126 SER A N 1
ATOM 975 C CA . SER A 1 126 ? -6.129 22.158 1.226 1.00 94.12 126 SER A CA 1
ATOM 976 C C . SER A 1 126 ? -6.830 22.017 2.577 1.00 94.12 126 SER A C 1
ATOM 978 O O . SER A 1 126 ? -7.227 23.016 3.167 1.00 94.12 126 SER A O 1
ATOM 980 N N . ARG A 1 127 ? -7.008 20.781 3.052 1.00 93.69 127 ARG A N 1
ATOM 981 C CA . ARG A 1 127 ? -7.634 20.446 4.336 1.00 93.69 127 ARG A CA 1
ATOM 982 C C . ARG A 1 127 ? -6.774 19.450 5.113 1.00 93.69 127 ARG A C 1
ATOM 984 O O . ARG A 1 127 ? -7.276 18.495 5.695 1.00 93.69 127 ARG A O 1
ATOM 991 N N . SER A 1 128 ? -5.454 19.647 5.091 1.00 91.62 128 SER A N 1
ATOM 992 C CA . SER A 1 128 ? -4.480 18.727 5.695 1.00 91.62 128 SER A CA 1
ATOM 993 C C . SER A 1 128 ? -4.801 18.367 7.146 1.00 91.62 128 SER A C 1
ATOM 995 O O . SER A 1 128 ? -4.631 17.213 7.535 1.00 91.62 128 SER A O 1
ATOM 997 N N . ASP A 1 129 ? -5.320 19.327 7.913 1.00 94.19 129 ASP A N 1
ATOM 998 C CA . ASP A 1 129 ? -5.640 19.170 9.333 1.00 94.19 129 ASP A CA 1
ATOM 999 C C . ASP A 1 129 ? -6.809 18.212 9.588 1.00 94.19 129 ASP A C 1
ATOM 1001 O O . ASP A 1 129 ? -6.918 17.665 10.686 1.00 94.19 129 ASP A O 1
ATOM 1005 N N . ASP A 1 130 ? -7.656 17.948 8.589 1.00 94.06 130 ASP A N 1
ATOM 1006 C CA . ASP A 1 130 ? -8.766 16.994 8.684 1.00 94.06 130 ASP A CA 1
ATOM 1007 C C . ASP A 1 130 ? -8.299 15.541 8.568 1.00 94.06 130 ASP A C 1
ATOM 1009 O O . ASP A 1 130 ? -9.025 14.620 8.953 1.00 94.06 130 ASP A O 1
ATOM 1013 N N . PHE A 1 131 ? -7.084 15.317 8.069 1.00 93.81 131 PHE A N 1
ATOM 1014 C CA . PHE A 1 131 ? -6.555 13.983 7.840 1.00 93.81 131 PHE A CA 1
ATOM 1015 C C . PHE A 1 131 ? -5.624 13.528 8.954 1.00 93.81 131 PHE A C 1
ATOM 1017 O O . PHE A 1 131 ? -4.801 14.274 9.481 1.00 93.81 131 PHE A O 1
ATOM 1024 N N . MET A 1 132 ? -5.718 12.244 9.282 1.00 91.38 132 MET A N 1
ATOM 1025 C CA . MET A 1 132 ? -4.811 11.568 10.192 1.00 91.38 132 MET A CA 1
ATOM 1026 C C . MET A 1 132 ? -4.028 10.490 9.444 1.00 91.38 132 MET A C 1
ATOM 1028 O O . MET A 1 132 ? -4.599 9.560 8.872 1.00 91.38 132 MET A O 1
ATOM 1032 N N . PHE A 1 133 ? -2.702 10.590 9.503 1.00 89.88 133 PHE A N 1
ATOM 1033 C CA . PHE A 1 133 ? -1.799 9.536 9.057 1.00 89.88 133 PHE A CA 1
ATOM 1034 C C . PHE A 1 133 ? -1.502 8.593 10.224 1.00 89.88 133 PHE A C 1
ATOM 1036 O O . PHE A 1 133 ? -1.060 9.020 11.295 1.00 89.88 133 PHE A O 1
ATOM 1043 N N . ILE A 1 134 ? -1.757 7.302 10.021 1.00 86.38 134 ILE A N 1
ATOM 1044 C CA . ILE A 1 134 ? -1.483 6.253 11.003 1.00 86.38 134 ILE A CA 1
ATOM 1045 C C . ILE A 1 134 ? -0.397 5.351 10.415 1.00 86.38 134 ILE A C 1
ATOM 1047 O O . ILE A 1 134 ? -0.656 4.547 9.526 1.00 86.38 134 ILE A O 1
ATOM 1051 N N . SER A 1 135 ? 0.842 5.540 10.874 1.00 82.38 135 SER A N 1
ATOM 1052 C CA . SER A 1 135 ? 1.995 4.734 10.456 1.00 82.38 135 SER A CA 1
ATOM 1053 C C . SER A 1 135 ? 2.028 3.381 11.171 1.00 82.38 135 SER A C 1
ATOM 1055 O O . SER A 1 135 ? 1.385 3.204 12.206 1.00 82.38 135 SER A O 1
ATOM 1057 N N . GLY A 1 136 ? 2.843 2.441 10.680 1.00 79.12 136 GLY A N 1
ATOM 1058 C CA . GLY A 1 136 ? 3.088 1.160 11.358 1.00 79.12 136 GLY A CA 1
ATOM 1059 C C . GLY A 1 136 ? 3.567 1.325 12.803 1.00 79.12 136 GLY A C 1
ATOM 1060 O O . GLY A 1 136 ? 3.062 0.662 13.705 1.00 79.12 136 GLY A O 1
ATOM 1061 N N . THR A 1 137 ? 4.458 2.287 13.057 1.00 78.94 137 THR A N 1
ATOM 1062 C CA . THR A 1 137 ? 4.910 2.629 14.416 1.00 78.94 137 THR A CA 1
ATOM 1063 C C . THR A 1 137 ? 3.756 3.090 15.304 1.00 78.94 137 THR A C 1
ATOM 1065 O O . THR A 1 137 ? 3.652 2.653 16.449 1.00 78.94 137 THR A O 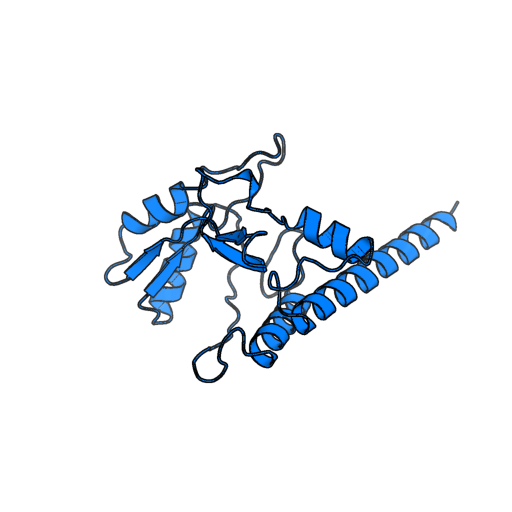1
ATOM 1068 N N . LYS A 1 138 ? 2.842 3.909 14.771 1.00 85.12 138 LYS A N 1
ATOM 1069 C CA . LYS A 1 138 ? 1.659 4.365 15.510 1.00 85.12 138 LYS A CA 1
ATOM 1070 C C . LYS A 1 138 ? 0.664 3.228 15.761 1.00 85.12 138 LYS A C 1
ATOM 1072 O O . LYS A 1 138 ? 0.152 3.124 16.869 1.00 85.12 138 LYS A O 1
ATOM 1077 N N . MET A 1 139 ? 0.459 2.334 14.788 1.00 86.31 139 MET A N 1
ATOM 1078 C CA . MET A 1 139 ? -0.352 1.121 14.974 1.00 86.31 139 MET A CA 1
ATOM 1079 C C . MET A 1 139 ? 0.223 0.215 16.068 1.00 86.31 139 MET A C 1
ATOM 1081 O O . MET A 1 139 ? -0.527 -0.279 16.903 1.00 86.31 139 MET A O 1
ATOM 1085 N N . ARG A 1 140 ? 1.550 0.033 16.116 1.00 82.75 140 ARG A N 1
ATOM 1086 C CA . ARG A 1 140 ? 2.207 -0.734 17.187 1.00 82.75 140 ARG A CA 1
ATOM 1087 C C . ARG A 1 140 ? 2.025 -0.090 18.560 1.00 82.75 140 ARG A C 1
ATOM 1089 O O . ARG A 1 140 ? 1.798 -0.818 19.520 1.00 82.75 140 ARG A O 1
ATOM 1096 N N . SER A 1 141 ? 2.093 1.243 18.654 1.00 85.25 141 SER A N 1
ATOM 1097 C CA . SER A 1 141 ? 1.784 1.962 19.901 1.00 85.25 141 SER A CA 1
ATOM 1098 C C . SER A 1 141 ? 0.341 1.710 20.326 1.00 85.25 141 SER A C 1
ATOM 1100 O O . SER A 1 141 ? 0.114 1.259 21.437 1.00 85.25 141 SER A O 1
ATOM 1102 N N . TYR A 1 142 ? -0.625 1.882 19.418 1.00 88.19 142 TYR A N 1
ATOM 1103 C CA . TYR A 1 142 ? -2.040 1.626 19.703 1.00 88.19 142 TYR A CA 1
ATOM 1104 C C . TYR A 1 142 ? -2.286 0.208 20.212 1.00 88.19 142 TYR A C 1
ATOM 1106 O O . TYR A 1 142 ? -2.893 0.029 21.264 1.00 88.19 142 TYR A O 1
ATOM 1114 N N . ALA A 1 143 ? -1.733 -0.793 19.529 1.00 85.75 143 ALA A N 1
ATOM 1115 C CA . ALA A 1 143 ? -1.863 -2.181 19.950 1.00 85.75 143 ALA A CA 1
ATOM 1116 C C . ALA A 1 143 ? -1.213 -2.451 21.322 1.00 85.75 143 ALA A C 1
ATOM 1118 O O . ALA A 1 143 ? -1.780 -3.192 22.121 1.00 85.75 143 ALA A O 1
ATOM 1119 N N . ARG A 1 144 ? -0.056 -1.839 21.619 1.00 82.06 144 ARG A N 1
ATOM 1120 C CA . ARG A 1 144 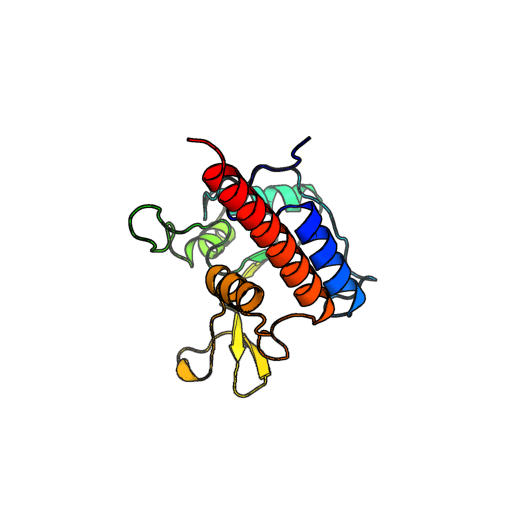? 0.639 -1.978 22.912 1.00 82.06 144 ARG A CA 1
ATOM 1121 C C . ARG A 1 144 ? -0.117 -1.309 24.058 1.00 82.06 144 ARG A C 1
ATOM 1123 O O . ARG A 1 144 ? -0.169 -1.861 25.153 1.00 82.06 144 ARG A O 1
ATOM 1130 N N . ASP A 1 145 ? -0.688 -0.140 23.796 1.00 85.31 145 ASP A N 1
ATOM 1131 C CA . ASP A 1 145 ? -1.378 0.683 24.790 1.00 85.31 145 ASP A CA 1
ATOM 1132 C C . ASP A 1 145 ? -2.846 0.251 24.979 1.00 85.31 145 ASP A C 1
ATOM 1134 O O . ASP A 1 145 ? -3.563 0.819 25.800 1.00 85.31 145 ASP A O 1
ATOM 1138 N N . GLY A 1 146 ? -3.309 -0.754 24.221 1.00 83.75 146 GLY A N 1
ATOM 1139 C CA . GLY A 1 146 ? -4.698 -1.220 24.237 1.00 83.75 146 GLY A CA 1
ATOM 1140 C C . GLY A 1 146 ? -5.687 -0.212 23.643 1.00 83.75 146 GLY A C 1
ATOM 1141 O O . GLY A 1 146 ? -6.874 -0.259 23.954 1.00 83.75 146 GLY A O 1
ATOM 1142 N N . ILE A 1 147 ? -5.200 0.713 22.814 1.00 87.75 147 ILE A N 1
ATOM 1143 C CA . ILE A 1 147 ? -5.993 1.754 22.158 1.00 87.75 147 ILE A CA 1
ATOM 1144 C C . ILE A 1 147 ? -6.489 1.217 20.813 1.00 87.75 147 ILE A C 1
ATOM 1146 O O . ILE A 1 147 ? -5.711 0.701 20.009 1.00 87.75 147 ILE A O 1
ATOM 1150 N N . GLU A 1 148 ? -7.782 1.365 20.537 1.00 88.38 148 GLU A N 1
ATOM 1151 C CA . GLU A 1 148 ? -8.336 1.048 19.221 1.00 88.38 148 GLU A CA 1
ATOM 1152 C C . GLU A 1 148 ? -8.087 2.195 18.224 1.00 88.38 148 GLU A C 1
ATOM 1154 O O . GLU A 1 148 ? -8.170 3.372 18.593 1.00 88.38 148 GLU A O 1
ATOM 1159 N N . PRO A 1 149 ? -7.768 1.891 16.951 1.00 90.69 149 PRO A N 1
ATOM 1160 C CA . PRO A 1 149 ? -7.685 2.904 15.919 1.00 90.69 149 PRO A CA 1
ATOM 1161 C C . PRO A 1 149 ? -9.077 3.503 15.669 1.00 90.69 149 PRO A C 1
ATOM 1163 O O . PRO A 1 149 ? -10.089 2.877 15.986 1.00 90.69 149 PRO A O 1
ATOM 1166 N N . PRO A 1 150 ? -9.147 4.696 15.055 1.00 90.94 150 PRO A N 1
ATOM 1167 C CA . PRO A 1 150 ? -10.420 5.309 14.702 1.00 90.94 150 PRO A CA 1
ATOM 1168 C C . PRO A 1 150 ? -11.322 4.368 13.890 1.00 90.94 150 PRO A C 1
ATOM 1170 O O . PRO A 1 150 ? -10.847 3.646 13.006 1.00 90.94 150 PRO A O 1
ATOM 1173 N N . GLU A 1 151 ? -12.625 4.402 14.173 1.00 89.94 151 GLU A N 1
ATOM 1174 C CA . GLU A 1 151 ? -13.626 3.607 13.459 1.00 89.94 151 GLU A CA 1
ATOM 1175 C C . GLU A 1 151 ? -13.531 3.848 11.945 1.00 89.94 151 GLU A C 1
ATOM 1177 O O . GLU A 1 151 ? -13.441 4.983 11.493 1.00 89.94 151 GLU A O 1
ATOM 1182 N N . GLY A 1 152 ? -13.516 2.780 11.145 1.00 85.81 152 GLY A N 1
ATOM 1183 C CA . GLY A 1 152 ? -13.386 2.883 9.687 1.00 85.81 152 GLY A CA 1
ATOM 1184 C C . GLY A 1 152 ? -11.946 2.981 9.165 1.00 85.81 152 GLY A C 1
ATOM 1185 O O . GLY A 1 152 ? -11.755 3.049 7.948 1.00 85.81 152 GLY A O 1
ATOM 1186 N N . PHE A 1 153 ? -10.927 2.950 10.035 1.00 90.12 153 PHE A N 1
ATOM 1187 C CA . PHE A 1 153 ? -9.526 2.789 9.621 1.00 90.12 153 PHE A CA 1
ATOM 1188 C C . PHE A 1 153 ? -9.207 1.350 9.184 1.00 90.12 153 PHE A C 1
ATOM 1190 O O . PHE A 1 153 ? -8.588 1.135 8.143 1.00 90.12 153 PHE A O 1
ATOM 1197 N N . MET A 1 154 ? -9.628 0.363 9.978 1.00 90.38 154 MET A N 1
ATOM 1198 C CA . MET A 1 154 ? -9.405 -1.061 9.723 1.00 90.38 154 MET A CA 1
ATOM 1199 C C . MET A 1 154 ? -10.618 -1.873 10.182 1.00 90.38 154 MET A C 1
ATOM 1201 O O . MET A 1 154 ? -11.329 -1.474 11.102 1.00 90.38 154 MET A O 1
ATOM 1205 N N . ALA A 1 155 ? -10.837 -3.021 9.542 1.00 91.88 155 AL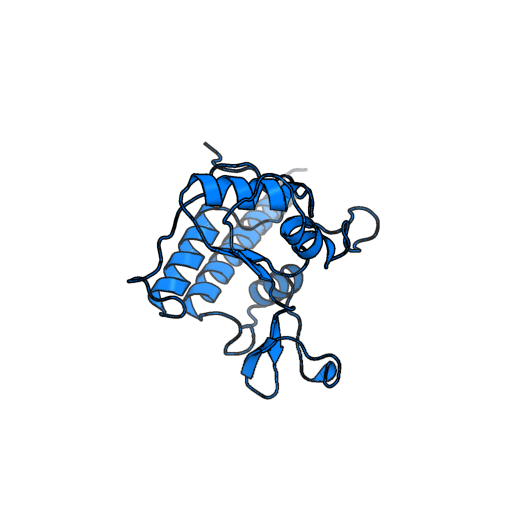A A N 1
ATOM 1206 C CA . ALA A 1 155 ? -11.868 -3.972 9.931 1.00 91.88 155 ALA A CA 1
ATOM 1207 C C . ALA A 1 155 ? -11.625 -4.475 11.380 1.00 91.88 155 ALA A C 1
ATOM 1209 O O . ALA A 1 155 ? -10.496 -4.877 11.691 1.00 91.88 155 ALA A O 1
ATOM 1210 N N . PRO A 1 156 ? -12.623 -4.445 12.283 1.00 92.25 156 PRO A N 1
ATOM 1211 C CA . PRO A 1 156 ? -12.445 -4.808 13.691 1.00 92.25 156 PRO A CA 1
ATOM 1212 C C . PRO A 1 156 ? -11.830 -6.192 13.953 1.00 92.25 156 PRO A C 1
ATOM 1214 O O . PRO A 1 156 ? -10.980 -6.331 14.833 1.00 92.25 156 PRO A O 1
ATOM 1217 N N . LYS A 1 157 ? -12.213 -7.235 13.207 1.00 92.38 157 LYS A N 1
ATOM 1218 C CA . LYS A 1 157 ? -11.602 -8.574 13.323 1.00 92.38 157 LYS A CA 1
ATOM 1219 C C . LYS A 1 157 ? -10.155 -8.556 12.851 1.00 92.38 157 LYS A C 1
ATOM 1221 O O . LYS A 1 157 ? -9.312 -9.194 13.474 1.00 92.38 157 LYS A O 1
ATOM 1226 N N . ALA A 1 158 ? -9.855 -7.809 11.793 1.00 91.94 158 ALA A N 1
ATOM 1227 C CA . ALA A 1 158 ? -8.487 -7.664 11.310 1.00 91.94 158 ALA A CA 1
ATOM 1228 C C . ALA A 1 158 ? -7.595 -6.935 12.331 1.00 91.94 158 ALA A C 1
ATOM 1230 O O . ALA A 1 158 ? -6.451 -7.334 12.541 1.00 91.94 158 ALA A O 1
ATOM 1231 N N . TRP A 1 159 ? -8.132 -5.929 13.029 1.00 91.69 159 TRP A N 1
ATOM 1232 C CA . TRP A 1 159 ? -7.432 -5.252 14.123 1.00 91.69 159 TRP A CA 1
ATOM 1233 C C . TRP A 1 159 ? -7.158 -6.184 15.314 1.00 91.69 159 TRP A C 1
ATOM 1235 O O . TRP A 1 159 ? -6.055 -6.175 15.862 1.00 91.69 159 TRP A O 1
ATOM 1245 N N . LYS A 1 160 ? -8.111 -7.058 15.671 1.00 91.56 160 LYS A N 1
ATOM 1246 C CA . LYS A 1 160 ? -7.921 -8.058 16.740 1.00 91.56 160 LYS A CA 1
ATOM 1247 C C . LYS A 1 160 ? -6.738 -8.988 16.477 1.00 91.56 160 LYS A C 1
ATOM 1249 O O . LYS A 1 160 ? -5.963 -9.232 17.395 1.00 91.56 160 LYS A O 1
ATOM 1254 N N . VAL A 1 161 ? -6.543 -9.429 15.231 1.00 90.88 161 VAL A N 1
ATOM 1255 C CA . VAL A 1 161 ? -5.378 -10.254 14.852 1.00 90.88 161 VAL A CA 1
ATOM 1256 C C . VAL A 1 161 ? -4.060 -9.518 15.130 1.00 90.88 161 VAL A C 1
ATOM 1258 O O . VAL A 1 161 ? -3.104 -10.118 15.621 1.00 90.88 161 VAL A O 1
ATOM 1261 N N . ILE A 1 162 ? -4.008 -8.208 14.862 1.00 88.12 162 ILE A N 1
ATOM 1262 C CA . ILE A 1 162 ? -2.823 -7.384 15.141 1.00 88.12 162 ILE A CA 1
ATOM 1263 C C . ILE A 1 162 ? -2.590 -7.236 16.650 1.00 88.12 162 ILE A C 1
ATOM 1265 O O . ILE A 1 162 ? -1.451 -7.379 17.095 1.00 88.12 162 ILE A O 1
ATOM 1269 N N . ILE A 1 163 ? -3.642 -7.005 17.445 1.00 87.56 163 ILE A N 1
ATOM 1270 C CA . ILE A 1 163 ? -3.531 -6.947 18.913 1.00 87.56 163 ILE A CA 1
ATOM 1271 C C . ILE A 1 163 ? -3.014 -8.275 19.475 1.00 87.56 163 ILE A C 1
ATOM 1273 O O . ILE A 1 163 ? -2.099 -8.278 20.296 1.00 87.56 163 ILE A O 1
ATOM 1277 N N . GLU A 1 164 ? -3.575 -9.405 19.040 1.00 86.50 164 GLU A N 1
ATOM 1278 C CA . GLU A 1 164 ? -3.143 -10.734 19.483 1.00 86.50 164 GLU A CA 1
ATOM 1279 C C . GLU A 1 164 ? -1.660 -10.964 19.183 1.00 86.50 164 GLU A C 1
ATOM 1281 O O . GLU A 1 164 ? -0.914 -11.400 20.062 1.00 86.50 164 GLU A O 1
ATOM 1286 N N . PHE A 1 165 ? -1.207 -10.592 17.983 1.00 84.50 165 PHE A N 1
ATOM 1287 C CA . PHE A 1 165 ? 0.205 -10.662 17.618 1.00 84.50 165 PHE A CA 1
ATOM 1288 C C . PHE A 1 165 ? 1.085 -9.789 18.518 1.00 84.50 165 PHE A C 1
ATOM 1290 O O . PHE A 1 165 ? 2.068 -10.284 19.067 1.00 84.50 165 PHE A O 1
ATOM 1297 N N . VAL A 1 166 ? 0.733 -8.513 18.707 1.00 79.38 166 VAL A N 1
ATOM 1298 C CA . VAL A 1 166 ? 1.525 -7.590 19.535 1.00 79.38 166 VAL A CA 1
ATOM 1299 C C . VAL A 1 166 ? 1.564 -8.053 20.990 1.00 79.38 166 VAL A C 1
ATOM 1301 O O . VAL A 1 166 ? 2.625 -8.000 21.607 1.00 79.38 166 VAL A O 1
ATOM 1304 N N . ASN A 1 167 ? 0.461 -8.577 21.526 1.00 75.75 167 ASN A N 1
ATOM 1305 C CA . ASN A 1 167 ? 0.417 -9.130 22.878 1.00 75.75 167 ASN A CA 1
ATOM 1306 C C . ASN A 1 167 ? 1.323 -10.354 23.025 1.00 75.75 167 ASN A C 1
ATOM 1308 O O . ASN A 1 167 ? 2.098 -10.415 23.978 1.00 75.75 167 ASN A O 1
ATOM 1312 N N . ILE A 1 168 ? 1.280 -11.302 22.085 1.00 73.00 168 ILE A N 1
ATOM 1313 C CA . ILE A 1 168 ? 2.152 -12.488 22.105 1.00 73.00 168 ILE A CA 1
ATOM 1314 C C . ILE A 1 168 ? 3.620 -12.077 21.962 1.00 73.00 168 ILE A C 1
ATOM 1316 O O . ILE A 1 168 ? 4.466 -12.551 22.719 1.00 73.00 168 ILE A O 1
ATOM 1320 N N . PHE A 1 169 ? 3.924 -11.161 21.042 1.00 65.69 169 PHE A N 1
ATOM 1321 C CA . PHE A 1 169 ? 5.276 -10.656 20.819 1.00 65.69 169 PHE A CA 1
ATOM 1322 C C . PHE A 1 169 ? 5.811 -9.930 22.061 1.00 65.69 169 PHE A C 1
ATOM 1324 O O . PHE A 1 169 ? 6.857 -10.299 22.590 1.00 65.69 169 PHE A O 1
ATOM 1331 N N . CYS A 1 170 ? 5.067 -8.967 22.614 1.00 57.69 170 CYS A N 1
ATOM 1332 C CA . CYS A 1 170 ? 5.458 -8.281 23.846 1.00 57.69 170 CYS A CA 1
ATOM 1333 C C . CYS A 1 170 ? 5.549 -9.232 25.045 1.00 57.69 170 CYS A C 1
ATOM 1335 O O . CYS A 1 170 ? 6.439 -9.047 25.869 1.00 57.69 170 CYS A O 1
ATOM 1337 N N . LEU A 1 171 ? 4.693 -10.255 25.159 1.00 53.16 171 LEU A N 1
ATOM 1338 C CA . LEU A 1 171 ? 4.805 -11.273 26.210 1.00 53.16 171 LEU A CA 1
ATOM 1339 C C . LEU A 1 171 ? 6.055 -12.136 26.030 1.00 53.16 171 LEU A C 1
ATOM 1341 O O . LEU A 1 171 ? 6.749 -12.378 27.013 1.00 53.16 171 LEU A O 1
ATOM 1345 N N . SER A 1 172 ? 6.391 -12.534 24.802 1.00 48.12 172 SER A N 1
ATOM 1346 C CA . SER A 1 172 ? 7.622 -13.274 24.503 1.00 48.12 172 SER A CA 1
ATOM 1347 C C . SER A 1 172 ? 8.862 -12.460 24.880 1.00 48.12 172 SER A C 1
ATOM 1349 O O . SER A 1 172 ? 9.756 -12.982 25.541 1.00 48.12 172 SER A O 1
ATOM 1351 N N . TYR A 1 173 ? 8.888 -11.159 24.569 1.00 39.38 173 TYR A N 1
ATOM 1352 C CA . TYR A 1 173 ? 9.972 -10.261 24.990 1.00 39.38 173 TYR A CA 1
ATOM 1353 C C . TYR A 1 173 ? 9.949 -9.961 26.495 1.00 39.38 173 TYR A C 1
ATOM 1355 O O . TYR A 1 173 ? 11.003 -9.816 27.102 1.00 39.38 173 TYR A O 1
ATOM 1363 N N . ARG A 1 174 ? 8.779 -9.917 27.143 1.00 32.72 174 ARG A N 1
ATOM 1364 C CA . ARG A 1 174 ? 8.662 -9.726 28.600 1.00 32.72 174 ARG A CA 1
ATOM 1365 C C . ARG A 1 174 ? 9.104 -10.964 29.381 1.00 32.72 174 ARG A C 1
ATOM 1367 O O . ARG A 1 174 ? 9.640 -10.820 30.476 1.00 32.72 174 ARG A O 1
ATOM 1374 N N . VAL A 1 175 ? 8.903 -12.161 28.828 1.00 29.25 175 VAL A N 1
ATOM 1375 C CA . VAL A 1 175 ? 9.456 -13.418 29.353 1.00 29.25 175 VAL A CA 1
ATOM 1376 C C . VAL A 1 175 ? 10.964 -13.482 29.093 1.00 29.25 175 VAL A C 1
ATOM 1378 O O . VAL A 1 175 ? 11.702 -13.852 30.000 1.00 29.25 175 VAL A O 1
ATOM 1381 N N . PHE A 1 176 ? 11.433 -13.038 27.922 1.00 28.14 176 PHE A N 1
ATOM 1382 C CA . PHE A 1 176 ? 12.862 -12.989 27.595 1.00 28.14 176 PHE A CA 1
ATOM 1383 C C . PHE A 1 176 ? 13.636 -12.000 28.485 1.00 28.14 176 PHE A C 1
ATOM 1385 O O . PHE A 1 176 ? 14.660 -12.369 29.057 1.00 28.14 176 PHE A O 1
ATOM 1392 N N . LEU A 1 177 ? 13.106 -10.791 28.709 1.00 28.88 177 LEU A N 1
ATOM 1393 C CA . LEU A 1 177 ? 13.692 -9.811 29.633 1.00 28.88 177 LEU A CA 1
ATOM 1394 C C . LEU A 1 177 ? 13.659 -10.312 31.082 1.00 28.88 177 LEU A C 1
ATOM 1396 O O . LEU A 1 177 ? 14.676 -10.255 31.761 1.00 28.88 177 LEU A O 1
ATOM 1400 N N . LYS A 1 178 ? 12.557 -10.934 31.529 1.00 26.73 178 LYS A N 1
ATOM 1401 C CA . LYS A 1 178 ? 12.530 -11.575 32.854 1.00 26.73 178 LYS A CA 1
ATOM 1402 C C . LYS A 1 178 ? 13.505 -12.745 32.984 1.00 26.73 178 LYS A C 1
ATOM 1404 O O . LYS A 1 178 ? 13.905 -13.037 34.098 1.00 26.73 178 LYS A O 1
ATOM 1409 N N . SER A 1 179 ? 13.880 -13.423 31.899 1.00 27.38 179 SER A N 1
ATOM 1410 C CA . SER A 1 179 ? 14.867 -14.512 31.950 1.00 27.38 179 SER A CA 1
ATOM 1411 C C . SER A 1 179 ? 16.322 -14.032 31.964 1.00 27.38 179 SER A C 1
ATOM 1413 O O . SER A 1 179 ? 17.184 -14.786 32.407 1.00 27.38 179 SER A O 1
ATOM 1415 N N . GLN A 1 180 ? 16.598 -12.789 31.546 1.00 28.28 180 GLN A N 1
ATOM 1416 C CA . GLN A 1 180 ? 17.927 -12.180 31.687 1.00 28.28 180 GLN A CA 1
ATOM 1417 C C . GLN A 1 180 ? 18.149 -11.516 33.054 1.00 28.28 180 GLN A C 1
ATOM 1419 O O . GLN A 1 180 ? 19.292 -11.370 33.464 1.00 28.28 180 GLN A O 1
ATOM 1424 N N . ASP A 1 181 ? 17.085 -11.242 33.817 1.00 28.66 181 ASP A N 1
ATOM 1425 C CA . ASP A 1 181 ? 17.185 -10.779 35.211 1.00 28.66 181 ASP A CA 1
ATOM 1426 C C . ASP A 1 181 ? 17.437 -11.924 36.231 1.00 28.66 181 ASP A C 1
ATOM 1428 O O . ASP A 1 181 ? 17.518 -11.679 37.435 1.00 28.66 181 ASP A O 1
ATOM 1432 N N . TYR A 1 182 ? 17.572 -13.182 35.772 1.00 28.33 182 TYR A N 1
ATOM 1433 C CA . TYR A 1 182 ? 17.864 -14.371 36.601 1.00 28.33 182 TYR A CA 1
ATOM 1434 C C . TYR A 1 182 ? 19.141 -15.128 36.194 1.00 28.33 182 TYR A C 1
ATOM 1436 O O . TYR A 1 182 ? 19.282 -16.313 36.502 1.00 28.33 182 TYR A O 1
ATOM 1444 N N . LEU A 1 183 ? 20.097 -14.466 35.544 1.00 24.05 183 LEU A N 1
ATOM 1445 C CA . LEU A 1 183 ? 21.465 -14.968 35.419 1.00 24.05 183 LEU A CA 1
ATOM 1446 C C . LEU A 1 183 ? 22.435 -13.834 35.759 1.00 24.05 183 LEU A C 1
ATOM 1448 O O . LEU A 1 183 ? 22.409 -12.782 35.130 1.00 24.05 183 LEU A O 1
ATOM 1452 N N . PHE A 1 184 ? 23.220 -14.074 36.811 1.00 31.50 184 PHE A N 1
ATOM 1453 C CA . PHE A 1 184 ? 24.367 -13.274 37.239 1.00 31.50 184 PHE A CA 1
ATOM 1454 C C . PHE A 1 184 ? 25.391 -13.080 36.117 1.00 31.50 184 PHE A C 1
ATOM 1456 O O . PHE A 1 184 ? 25.567 -14.030 35.317 1.00 31.50 184 PHE A O 1
#

Foldseek 3Di:
DQLEDDPPLDDHPVLVVQLVVLCCVLPVDPPVPDDDDDDSYYQPLPWLVVLLVVLLVVVVVVAQEAEDEFRPSWDQDPPPRHTPDHRCNNLVSNVVPPPNPRRHYDYDADWFQQQVVQAIDHDDPVPNVRTDDQDPVNLLVCLVVVHDDGHHPGRPSSSVSVSVSSVVVVVVVVVVVVVVVPDD

Radius of gyration: 18.82 Å; chains: 1; bounding box: 41×45×60 Å

InterPro domains:
  IPR014729 Rossmann-like alpha/beta/alpha sandwich fold [G3DSA:3.40.50.620] (2-170)
  IPR024951 Sulphate adenylyltransferase catalytic domain [PF01747] (6-164)

Secondary structure (DSSP, 8-state):
--SS---TTSPPHHHHHHHHHHHHHTTSS-GGG-------SPP---HHHHHHHHHHHHHHTT--EEEE-SSTT--B-TTT-SBSS-TTHHHHHHHH-TT-TT-EEEE-PPEEEETTTTEEEE--GGGGGGEE---HHHHHHHHHHTPPPPTTSS-HHHHHHHHHHHHHHHHHHHHHHHHHTT--